Protein AF-A0A7W6HXJ2-F1 (afdb_monomer_lite)

Secondary structure (DSSP, 8-state):
--SS---SHHHHHHHHHHHHHHHHHHH---TT--SHHHHHHHHHHHHHHHHSS-EEEEESSTTHHHHHTTT-HHHHHHHHHHHHHHHHHHHHTGGGEEEEEE--S-SHHHHHHSTT-TT----TT-GGGGGGGSEEHHHHHHHSHHHHHHHHHHHT--HHHHHHHHHHHH--B-SSTTPPPEE-HHHHHHHHHHTS---HHHHT---HHHHHHHHHTT--TT--S-----HHHHHHHHHHHHTT--

Organism: NCBI:txid1472416

Radius of gyration: 21.76 Å; chains: 1; bounding box: 50×41×56 Å

InterPro domains:
  IPR018631 AAA-ATPase-like domain [PF09820] (4-114)

Structure (mmCIF, N/CA/C/O backbone):
data_AF-A0A7W6HXJ2-F1
#
_entry.id   AF-A0A7W6HXJ2-F1
#
loop_
_atom_site.group_PDB
_atom_site.id
_atom_site.type_symbol
_atom_site.label_atom_id
_atom_site.label_alt_id
_atom_site.label_comp_id
_atom_site.label_asym_id
_atom_site.label_entity_id
_atom_site.label_seq_id
_atom_site.pdbx_PDB_ins_code
_atom_site.Cartn_x
_atom_site.Cartn_y
_atom_site.Cartn_z
_atom_site.occupancy
_atom_site.B_iso_or_equiv
_atom_site.auth_seq_id
_atom_site.auth_comp_id
_atom_site.auth_asym_id
_atom_site.auth_atom_id
_atom_site.pdbx_PDB_model_num
ATOM 1 N N . MET A 1 1 ? 3.627 -8.392 2.276 1.00 39.16 1 MET A N 1
ATOM 2 C CA . MET A 1 1 ? 5.020 -8.493 1.782 1.00 39.16 1 MET A CA 1
ATOM 3 C C . MET A 1 1 ? 5.990 -8.023 2.875 1.00 39.16 1 MET A C 1
ATOM 5 O O . MET A 1 1 ? 6.323 -6.848 2.929 1.00 39.16 1 MET A O 1
ATOM 9 N N . ASN A 1 2 ? 6.399 -8.919 3.785 1.00 47.53 2 ASN A N 1
ATOM 10 C CA . ASN A 1 2 ? 7.326 -8.635 4.906 1.00 47.53 2 ASN A CA 1
ATOM 11 C C . ASN A 1 2 ? 8.444 -9.698 4.970 1.00 47.53 2 ASN A C 1
ATOM 13 O O . ASN A 1 2 ? 8.732 -10.247 6.027 1.00 47.53 2 ASN A O 1
ATOM 17 N N . ILE A 1 3 ? 8.991 -10.087 3.815 1.00 48.59 3 ILE A N 1
ATOM 18 C CA . ILE A 1 3 ? 9.889 -11.253 3.729 1.00 48.59 3 ILE A CA 1
ATOM 19 C C . ILE A 1 3 ? 11.364 -10.839 3.888 1.00 48.59 3 ILE A C 1
ATOM 21 O O . ILE A 1 3 ? 12.136 -11.604 4.454 1.00 48.59 3 ILE A O 1
ATOM 25 N N . GLU A 1 4 ? 11.739 -9.617 3.496 1.00 59.66 4 GLU A N 1
ATOM 26 C CA . GLU A 1 4 ? 13.108 -9.091 3.617 1.00 59.66 4 GLU A CA 1
ATOM 27 C C . GLU A 1 4 ? 13.115 -7.612 4.041 1.00 59.66 4 GLU A C 1
ATOM 29 O O . GLU A 1 4 ? 12.137 -6.887 3.834 1.00 59.66 4 GLU A O 1
ATOM 34 N N . LYS A 1 5 ? 14.210 -7.185 4.683 1.00 68.38 5 LYS A N 1
ATOM 35 C CA . LYS A 1 5 ? 14.466 -5.786 5.056 1.00 68.38 5 LYS A CA 1
ATOM 36 C C . LYS A 1 5 ? 15.147 -5.065 3.893 1.00 68.38 5 LYS A C 1
ATOM 38 O O . LYS A 1 5 ? 16.009 -5.649 3.250 1.00 68.38 5 LYS A O 1
ATOM 43 N N . TYR A 1 6 ? 14.813 -3.797 3.676 1.00 73.19 6 TYR A N 1
ATOM 44 C CA . TYR A 1 6 ? 15.490 -2.923 2.716 1.00 73.19 6 TYR A CA 1
ATOM 45 C C . TYR A 1 6 ? 16.736 -2.284 3.349 1.00 73.19 6 TYR A C 1
ATOM 47 O O . TYR A 1 6 ? 16.803 -1.071 3.530 1.00 73.19 6 TYR A O 1
ATOM 55 N N . ASP A 1 7 ? 17.705 -3.105 3.753 1.00 77.00 7 ASP A N 1
ATOM 56 C CA . ASP A 1 7 ? 18.920 -2.664 4.458 1.00 77.00 7 ASP A CA 1
ATOM 57 C C . ASP A 1 7 ? 20.164 -2.566 3.558 1.00 77.00 7 ASP A C 1
ATOM 59 O O . ASP A 1 7 ? 21.218 -2.099 3.991 1.00 77.00 7 ASP A O 1
ATOM 63 N N . SER A 1 8 ? 20.044 -2.979 2.296 1.00 80.88 8 SER A N 1
ATOM 64 C CA . SER A 1 8 ? 21.134 -3.003 1.318 1.00 80.88 8 SER A CA 1
ATOM 65 C C . SER A 1 8 ? 20.615 -2.833 -0.110 1.00 80.88 8 SER A C 1
ATOM 67 O O . SER A 1 8 ? 19.468 -3.159 -0.407 1.00 80.88 8 SER A O 1
ATOM 69 N N . VAL A 1 9 ? 21.459 -2.368 -1.035 1.00 78.44 9 VAL A N 1
ATOM 70 C CA . VAL A 1 9 ? 21.093 -2.248 -2.463 1.00 78.44 9 VAL A CA 1
ATOM 71 C C . VAL A 1 9 ? 20.686 -3.605 -3.049 1.00 78.44 9 VAL A C 1
ATOM 73 O O . VAL A 1 9 ? 19.714 -3.703 -3.800 1.00 78.44 9 VAL A O 1
ATOM 76 N N . GLU A 1 10 ? 21.386 -4.665 -2.643 1.00 86.81 10 GLU A N 1
ATOM 77 C CA . GLU A 1 10 ? 21.105 -6.041 -3.055 1.00 86.81 10 GLU A CA 1
ATOM 78 C C . GLU A 1 10 ? 19.714 -6.505 -2.612 1.00 86.81 10 GLU A C 1
ATOM 80 O O . GLU A 1 10 ? 19.035 -7.172 -3.388 1.00 86.81 10 GLU A O 1
ATOM 85 N N . SER A 1 11 ? 19.244 -6.108 -1.421 1.00 87.56 11 SER A N 1
ATOM 86 C CA . SER A 1 11 ? 17.910 -6.489 -0.929 1.00 87.56 11 SER A CA 1
ATOM 87 C C . SER A 1 11 ? 16.785 -6.025 -1.863 1.00 87.56 11 SER A C 1
ATOM 89 O O . SER A 1 11 ? 15.947 -6.829 -2.271 1.00 87.56 11 SER A O 1
ATOM 91 N N . LEU A 1 12 ? 16.806 -4.759 -2.300 1.00 89.38 12 LEU A N 1
ATOM 92 C CA . LEU A 1 12 ? 15.820 -4.241 -3.250 1.00 89.38 12 LEU A CA 1
ATOM 93 C C . LEU A 1 12 ? 15.907 -4.984 -4.587 1.00 89.38 12 LEU A C 1
ATOM 95 O O . LEU A 1 12 ? 14.884 -5.398 -5.134 1.00 89.38 12 LEU A O 1
ATOM 99 N N . GLY A 1 13 ? 17.127 -5.179 -5.096 1.00 91.44 13 GLY A N 1
ATOM 100 C CA . GLY A 1 13 ? 17.353 -5.904 -6.343 1.00 91.44 13 GLY A CA 1
ATOM 101 C C . GLY A 1 13 ? 16.835 -7.343 -6.291 1.00 91.44 13 GLY A C 1
ATOM 102 O O . GLY A 1 13 ? 16.189 -7.796 -7.234 1.00 91.44 13 GLY A O 1
ATOM 103 N N . ASN A 1 14 ? 17.050 -8.047 -5.180 1.00 92.12 14 ASN A N 1
ATOM 104 C CA . ASN A 1 14 ? 16.597 -9.421 -4.978 1.00 92.12 14 ASN A CA 1
ATOM 105 C C . ASN A 1 14 ? 15.070 -9.519 -4.902 1.00 92.12 14 ASN A C 1
ATOM 107 O O . ASN A 1 14 ? 14.488 -10.400 -5.540 1.00 92.12 14 ASN A O 1
ATOM 111 N N . ILE A 1 15 ? 14.415 -8.594 -4.191 1.00 90.69 15 ILE A N 1
ATOM 112 C CA . ILE A 1 15 ? 12.950 -8.529 -4.103 1.00 90.69 15 ILE A CA 1
ATOM 113 C C . ILE A 1 15 ? 12.345 -8.281 -5.487 1.00 90.69 15 ILE A C 1
ATOM 115 O O . ILE A 1 15 ? 11.477 -9.043 -5.920 1.00 90.69 15 ILE A O 1
ATOM 119 N N . LEU A 1 16 ? 12.831 -7.262 -6.208 1.00 93.44 16 LEU A N 1
ATOM 120 C CA . LEU A 1 16 ? 12.372 -6.964 -7.567 1.00 93.44 16 LEU A CA 1
ATOM 121 C C . LEU A 1 16 ? 12.599 -8.160 -8.491 1.00 93.44 16 LEU A C 1
ATOM 123 O O . LEU A 1 16 ? 11.681 -8.579 -9.190 1.00 93.44 16 LEU A O 1
ATOM 127 N N . ASN A 1 17 ? 13.787 -8.764 -8.449 1.00 95.19 17 ASN A N 1
ATOM 128 C CA . ASN A 1 17 ? 14.107 -9.935 -9.253 1.00 95.19 17 ASN A CA 1
ATOM 129 C C . ASN A 1 17 ? 13.149 -11.104 -8.983 1.00 95.19 17 ASN A C 1
ATOM 131 O O . ASN A 1 17 ? 12.667 -11.725 -9.925 1.00 95.19 17 ASN A O 1
ATOM 135 N N . ASN A 1 18 ? 12.856 -11.399 -7.716 1.00 93.75 18 ASN A N 1
ATOM 136 C CA . ASN A 1 18 ? 11.957 -12.486 -7.334 1.00 93.75 18 ASN A CA 1
ATOM 137 C C . ASN A 1 18 ? 10.535 -12.254 -7.872 1.00 93.75 18 ASN A C 1
ATOM 139 O O . ASN A 1 18 ? 9.959 -13.139 -8.510 1.00 93.75 18 ASN A O 1
ATOM 143 N N . VAL A 1 19 ? 10.003 -11.041 -7.686 1.00 92.94 19 VAL A N 1
ATOM 144 C CA . VAL A 1 19 ? 8.676 -10.664 -8.194 1.00 92.94 19 VAL A CA 1
ATOM 145 C C . VAL A 1 19 ? 8.627 -10.748 -9.720 1.00 92.94 19 VAL A C 1
ATOM 147 O O . VAL A 1 19 ? 7.693 -11.332 -10.264 1.00 92.94 19 VAL A O 1
ATOM 150 N N . LEU A 1 20 ? 9.640 -10.224 -10.414 1.00 96.19 20 LEU A N 1
ATOM 151 C CA . LEU A 1 20 ? 9.707 -10.254 -11.876 1.00 96.19 20 LEU A CA 1
ATOM 152 C C . LEU A 1 20 ? 9.783 -11.689 -12.407 1.00 96.19 20 LEU A C 1
ATOM 154 O O . LEU A 1 20 ? 8.976 -12.048 -13.254 1.00 96.19 20 LEU A O 1
ATOM 158 N N . ILE A 1 21 ? 10.649 -12.544 -11.845 1.00 96.56 21 ILE A N 1
ATOM 159 C CA . ILE A 1 21 ? 10.771 -13.957 -12.259 1.00 96.56 21 ILE A CA 1
ATOM 160 C C . ILE A 1 21 ? 9.431 -14.684 -12.170 1.00 96.56 21 ILE A C 1
ATOM 162 O O . ILE A 1 21 ? 9.134 -15.549 -12.995 1.00 96.56 21 ILE A O 1
ATOM 166 N N . ARG A 1 22 ? 8.624 -14.380 -11.150 1.00 95.69 22 ARG A N 1
ATOM 167 C CA . ARG A 1 22 ? 7.308 -14.998 -11.001 1.00 95.69 22 ARG A CA 1
ATOM 168 C C . ARG A 1 22 ? 6.410 -14.681 -12.194 1.00 95.69 22 ARG A C 1
ATOM 170 O O . ARG A 1 22 ? 5.815 -15.600 -12.744 1.00 95.69 22 ARG A O 1
ATOM 177 N N . TRP A 1 23 ? 6.349 -13.416 -12.593 1.00 95.81 23 TRP A N 1
ATOM 178 C CA . TRP A 1 23 ? 5.510 -12.972 -13.702 1.00 95.81 23 TRP A CA 1
ATOM 179 C C . TRP A 1 23 ? 6.081 -13.343 -15.068 1.00 95.81 23 TRP A C 1
ATOM 181 O O . TRP A 1 23 ? 5.327 -13.718 -15.955 1.00 95.81 23 TRP A O 1
ATOM 191 N N . GLU A 1 24 ? 7.401 -13.344 -15.224 1.00 96.81 24 GLU A N 1
ATOM 192 C CA . GLU A 1 24 ? 8.073 -13.808 -16.444 1.00 96.81 24 GLU A CA 1
ATOM 193 C C . GLU A 1 24 ? 7.802 -15.286 -16.725 1.00 96.81 24 GLU A C 1
ATOM 195 O O . GLU A 1 24 ? 7.684 -15.695 -17.874 1.00 96.81 24 GLU A O 1
ATOM 200 N N . LYS A 1 25 ? 7.663 -16.110 -15.681 1.00 95.94 25 LYS A N 1
ATOM 201 C CA . LYS A 1 25 ? 7.252 -17.512 -15.845 1.00 95.94 25 LYS A CA 1
ATOM 202 C C . LYS A 1 25 ? 5.807 -17.655 -16.315 1.00 95.94 25 LYS A C 1
ATOM 204 O O . LYS A 1 25 ? 5.482 -18.667 -16.928 1.00 95.94 25 LYS A O 1
ATOM 209 N N . GLU A 1 26 ? 4.952 -16.700 -15.973 1.00 95.44 26 GLU A N 1
ATOM 210 C CA . GLU A 1 26 ? 3.520 -16.748 -16.260 1.00 95.44 26 GLU A CA 1
ATOM 211 C C . GLU A 1 26 ? 3.190 -16.149 -17.630 1.00 95.44 26 GLU A C 1
ATOM 213 O O . GLU A 1 26 ? 2.455 -16.759 -18.402 1.00 95.44 26 GLU A O 1
ATOM 218 N N . TYR A 1 27 ? 3.776 -14.995 -17.951 1.00 94.88 27 TYR A N 1
ATOM 219 C CA . TYR A 1 27 ? 3.493 -14.243 -19.174 1.00 94.88 27 TYR A CA 1
ATOM 220 C C . TYR A 1 27 ? 4.622 -14.309 -20.207 1.00 94.88 27 TYR A C 1
ATOM 222 O O . TYR A 1 27 ? 4.405 -14.000 -21.369 1.00 94.88 27 TYR A O 1
ATOM 230 N N . GLY A 1 28 ? 5.816 -14.753 -19.831 1.00 93.88 28 GLY A N 1
ATOM 231 C CA . GLY A 1 28 ? 6.969 -14.813 -20.724 1.00 93.88 28 GLY A CA 1
ATOM 232 C C . GLY A 1 28 ? 7.965 -13.678 -20.509 1.00 93.88 28 GLY A C 1
ATOM 233 O O . GLY A 1 28 ? 7.752 -12.750 -19.725 1.00 93.88 28 GLY A O 1
ATOM 234 N N . SER A 1 29 ? 9.098 -13.808 -21.192 1.00 95.56 29 SER A N 1
ATOM 235 C CA . SER A 1 29 ? 10.212 -12.868 -21.154 1.00 95.56 29 SER A CA 1
ATOM 236 C C . SER A 1 29 ? 11.073 -12.992 -22.406 1.00 95.56 29 SER A C 1
ATOM 238 O O . SER A 1 29 ? 11.031 -14.001 -23.118 1.00 95.56 29 SER A O 1
ATOM 240 N N . GLU A 1 30 ? 11.890 -11.973 -22.657 1.00 93.75 30 GLU A N 1
ATOM 241 C CA . GLU A 1 30 ? 12.856 -11.949 -23.752 1.00 93.75 30 GLU A CA 1
ATOM 242 C C . GLU A 1 30 ? 14.293 -11.786 -23.226 1.00 93.75 30 GLU A C 1
ATOM 244 O O . GLU A 1 30 ? 14.524 -10.978 -22.329 1.00 93.75 30 GLU A O 1
ATOM 249 N N . PRO A 1 31 ? 15.308 -12.477 -23.786 1.00 92.00 31 PRO A N 1
ATOM 250 C CA . PRO A 1 31 ? 16.690 -12.363 -23.305 1.00 92.00 31 PRO A CA 1
ATOM 251 C C . PRO A 1 31 ? 17.281 -10.943 -23.336 1.00 92.00 31 PRO A C 1
ATOM 253 O O . PRO A 1 31 ? 18.244 -10.667 -22.624 1.00 92.00 31 PRO A O 1
ATOM 256 N N . SER A 1 32 ? 16.737 -10.044 -24.162 1.00 92.62 32 SER A N 1
ATOM 257 C CA . SER A 1 32 ? 17.130 -8.630 -24.199 1.00 92.62 32 SER A CA 1
ATOM 258 C C . SER A 1 32 ? 16.595 -7.809 -23.020 1.00 92.62 32 SER A C 1
ATOM 260 O O . SER A 1 32 ? 17.087 -6.707 -22.772 1.00 92.62 32 SER A O 1
ATOM 262 N N . GLU A 1 33 ? 15.610 -8.316 -22.278 1.00 94.81 33 GLU A N 1
ATOM 263 C CA . GLU A 1 33 ? 15.028 -7.674 -21.099 1.00 94.81 33 GLU A CA 1
ATOM 264 C C . GLU A 1 33 ? 15.963 -7.868 -19.891 1.00 94.81 33 GLU A C 1
ATOM 266 O O . GLU A 1 33 ? 15.730 -8.676 -18.999 1.00 94.81 33 GLU A O 1
ATOM 271 N N . VAL A 1 34 ? 17.087 -7.146 -19.882 1.00 92.94 34 VAL A N 1
ATOM 272 C CA . VAL A 1 34 ? 18.170 -7.369 -18.903 1.00 92.94 34 VAL A CA 1
ATOM 273 C C . VAL A 1 34 ? 18.021 -6.565 -17.608 1.00 92.94 34 VAL A C 1
ATOM 275 O O . VAL A 1 34 ? 18.431 -7.027 -16.546 1.00 92.94 34 VAL A O 1
ATOM 278 N N . SER A 1 35 ? 17.449 -5.359 -17.669 1.00 95.94 35 SER A N 1
ATOM 279 C CA . SER A 1 35 ? 17.271 -4.485 -16.499 1.00 95.94 35 SER A CA 1
ATOM 280 C C . SER A 1 35 ? 15.888 -4.661 -15.873 1.00 95.94 35 SER A C 1
ATOM 282 O O . SER A 1 35 ? 14.950 -5.066 -16.554 1.00 95.94 35 SER A O 1
ATOM 284 N N . PHE A 1 36 ? 15.719 -4.301 -14.595 1.00 96.38 36 PHE A N 1
ATOM 285 C CA . PHE A 1 36 ? 14.412 -4.395 -13.925 1.00 96.38 36 PHE A CA 1
ATOM 286 C C . PHE A 1 36 ? 13.304 -3.636 -14.667 1.00 96.38 36 PHE A C 1
ATOM 288 O O . PHE A 1 36 ? 12.198 -4.150 -14.798 1.00 96.38 36 PHE A O 1
ATOM 295 N N . SER A 1 37 ? 13.607 -2.451 -15.202 1.00 95.62 37 SER A N 1
ATOM 296 C CA . SER A 1 37 ? 12.663 -1.672 -16.009 1.00 95.62 37 SER A CA 1
ATOM 297 C C . SER A 1 37 ? 12.279 -2.375 -17.308 1.00 95.62 37 SER A C 1
ATOM 299 O O . SER A 1 37 ? 11.102 -2.420 -17.645 1.00 95.62 37 SER A O 1
ATOM 301 N N . LEU A 1 38 ? 13.249 -2.943 -18.035 1.00 97.25 38 LEU A N 1
ATOM 302 C CA . LEU A 1 38 ? 12.965 -3.658 -19.283 1.00 97.25 38 LEU A CA 1
ATOM 303 C C . LEU A 1 38 ? 12.143 -4.918 -19.028 1.00 97.25 38 LEU A C 1
ATOM 305 O O . LEU A 1 38 ? 11.206 -5.189 -19.765 1.00 97.25 38 LEU A O 1
ATOM 309 N N . ARG A 1 39 ? 12.454 -5.643 -17.955 1.00 97.81 39 ARG A N 1
ATOM 310 C CA . ARG A 1 39 ? 11.709 -6.828 -17.520 1.00 97.81 39 ARG A CA 1
ATOM 311 C C . ARG A 1 39 ? 10.279 -6.480 -17.131 1.00 97.81 39 ARG A C 1
ATOM 313 O O . ARG A 1 39 ? 9.345 -7.152 -17.549 1.00 97.81 39 ARG A O 1
ATOM 320 N N . PHE A 1 40 ? 10.087 -5.388 -16.390 1.00 97.56 40 PHE A N 1
ATOM 321 C CA . PHE A 1 40 ? 8.749 -4.929 -16.031 1.00 97.56 40 PHE A CA 1
ATOM 322 C C . PHE A 1 40 ? 7.942 -4.472 -17.254 1.00 97.56 40 PHE A C 1
ATOM 324 O O . PHE A 1 40 ? 6.780 -4.848 -17.393 1.00 97.56 40 PHE A O 1
ATOM 331 N N . ALA A 1 41 ? 8.565 -3.728 -18.174 1.00 97.19 41 ALA A N 1
ATOM 332 C CA . ALA A 1 41 ? 7.947 -3.351 -19.445 1.00 97.19 41 ALA A CA 1
ATOM 333 C C . ALA A 1 41 ? 7.578 -4.588 -20.278 1.00 97.19 41 ALA A C 1
ATOM 335 O O . ALA A 1 41 ? 6.466 -4.673 -20.797 1.00 97.19 41 ALA A O 1
ATOM 336 N N . GLY A 1 42 ? 8.484 -5.567 -20.331 1.00 97.19 42 GLY A N 1
ATOM 337 C CA . GLY A 1 42 ? 8.278 -6.868 -20.951 1.00 97.19 42 GLY A CA 1
ATOM 338 C C . GLY A 1 42 ? 7.042 -7.560 -20.400 1.00 97.19 42 GLY A C 1
ATOM 339 O O . GLY A 1 42 ? 6.137 -7.865 -21.164 1.00 97.19 42 GLY A O 1
ATOM 340 N N . ILE A 1 43 ? 6.940 -7.725 -19.078 1.00 97.31 43 ILE A N 1
ATOM 341 C CA . ILE A 1 43 ? 5.773 -8.350 -18.432 1.00 97.31 43 ILE A CA 1
ATOM 342 C C . ILE A 1 43 ? 4.466 -7.657 -18.833 1.00 97.31 43 ILE A C 1
ATOM 344 O O . ILE A 1 43 ? 3.495 -8.342 -19.150 1.00 97.31 43 ILE A O 1
ATOM 348 N N . ILE A 1 44 ? 4.421 -6.320 -18.845 1.00 97.44 44 ILE A N 1
ATOM 349 C CA . ILE A 1 44 ? 3.215 -5.565 -19.226 1.00 97.44 44 ILE A CA 1
ATOM 350 C C . ILE A 1 44 ? 2.841 -5.845 -20.688 1.00 97.44 44 ILE A C 1
ATOM 352 O O . ILE A 1 44 ? 1.688 -6.178 -20.969 1.00 97.44 44 ILE A O 1
ATOM 356 N N . ARG A 1 45 ? 3.823 -5.770 -21.596 1.00 97.44 45 ARG A N 1
ATOM 357 C CA . ARG A 1 45 ? 3.657 -6.081 -23.022 1.00 97.44 45 ARG A CA 1
ATOM 358 C C . ARG A 1 45 ? 3.163 -7.513 -23.222 1.00 97.44 45 ARG A C 1
ATOM 360 O O . ARG A 1 45 ? 2.121 -7.720 -23.835 1.00 97.44 45 ARG A O 1
ATOM 367 N N . TRP A 1 46 ? 3.869 -8.490 -22.658 1.00 97.06 46 TRP A N 1
ATOM 368 C CA . TRP A 1 46 ? 3.547 -9.909 -22.781 1.00 97.06 46 TRP A CA 1
ATOM 369 C C . TRP A 1 46 ? 2.164 -10.238 -22.216 1.00 97.06 46 TRP A C 1
ATOM 371 O O . TRP A 1 46 ? 1.407 -10.982 -22.834 1.00 97.06 46 TRP A O 1
ATOM 381 N N . THR A 1 47 ? 1.790 -9.636 -21.083 1.00 96.62 47 THR A N 1
ATOM 382 C CA . THR A 1 47 ? 0.439 -9.775 -20.518 1.00 96.62 47 THR A CA 1
ATOM 383 C C . THR A 1 47 ? -0.614 -9.316 -21.525 1.00 96.62 47 THR A C 1
ATOM 385 O O . THR A 1 47 ? -1.593 -10.029 -21.756 1.00 96.62 47 THR A O 1
ATOM 388 N N . HIS A 1 48 ? -0.413 -8.156 -22.156 1.00 97.06 48 HIS A N 1
ATOM 389 C CA . HIS A 1 48 ? -1.353 -7.630 -23.141 1.00 97.06 48 HIS A CA 1
ATOM 390 C C . HIS A 1 48 ? -1.419 -8.500 -24.399 1.00 97.06 48 HIS A C 1
ATOM 392 O O . HIS A 1 48 ? -2.514 -8.857 -24.833 1.00 97.06 48 HIS A O 1
ATOM 398 N N . GLU A 1 49 ? -0.273 -8.899 -24.945 1.00 96.06 49 GLU A N 1
ATOM 399 C CA . GLU A 1 49 ? -0.197 -9.722 -26.154 1.00 96.06 49 GLU A CA 1
ATOM 400 C C . GLU A 1 49 ? -0.828 -11.108 -25.960 1.00 96.06 49 GLU A C 1
ATOM 402 O O . GLU A 1 49 ? -1.590 -11.563 -26.814 1.00 96.06 49 GLU A O 1
ATOM 407 N N . LEU A 1 50 ? -0.564 -11.770 -24.829 1.00 96.31 50 LEU A N 1
ATOM 408 C CA . LEU A 1 50 ? -1.077 -13.115 -24.561 1.00 96.31 50 LEU A CA 1
ATOM 409 C C . LEU A 1 50 ? -2.567 -13.136 -24.229 1.00 96.31 50 LEU A C 1
ATOM 411 O O . LEU A 1 50 ? -3.278 -14.060 -24.624 1.00 96.31 50 LEU A O 1
ATOM 415 N N . THR A 1 51 ? -3.043 -12.150 -23.469 1.00 95.56 51 THR A N 1
ATOM 416 C CA . THR A 1 51 ? -4.436 -12.129 -22.997 1.00 95.56 51 THR A CA 1
ATOM 417 C C . THR A 1 51 ? -5.368 -11.359 -23.933 1.00 95.56 51 THR A C 1
ATOM 419 O O . THR A 1 51 ? -6.589 -11.490 -23.829 1.00 95.56 51 THR A O 1
ATOM 422 N N . GLY A 1 52 ? -4.816 -10.530 -24.825 1.00 96.75 52 GLY A N 1
ATOM 423 C CA . GLY A 1 52 ? -5.563 -9.545 -25.608 1.00 96.75 52 GLY A CA 1
ATOM 424 C C . GLY A 1 52 ? -6.166 -8.420 -24.757 1.00 96.75 52 GLY A C 1
ATOM 425 O O . GLY A 1 52 ? -7.018 -7.675 -25.243 1.00 96.75 52 GLY A O 1
ATOM 426 N N . GLN A 1 53 ? -5.780 -8.308 -23.480 1.00 96.94 53 GLN A N 1
ATOM 427 C CA . GLN A 1 53 ? -6.291 -7.310 -22.545 1.00 96.94 53 GLN A CA 1
ATOM 428 C C . GLN A 1 53 ? -5.162 -6.497 -21.925 1.00 96.94 53 GLN A C 1
ATOM 430 O O . GLN A 1 53 ? -4.175 -7.033 -21.436 1.00 96.94 53 GLN A O 1
ATOM 435 N N . ARG A 1 54 ? -5.351 -5.179 -21.885 1.00 97.38 54 ARG A N 1
ATOM 436 C CA . ARG A 1 54 ? -4.435 -4.265 -21.200 1.00 97.38 54 ARG A CA 1
ATOM 437 C C . ARG A 1 54 ? -4.301 -4.610 -19.710 1.00 97.38 54 ARG A C 1
ATOM 439 O O . ARG A 1 54 ? -5.300 -4.912 -19.050 1.00 97.38 54 ARG A O 1
ATOM 446 N N . ALA A 1 55 ? -3.086 -4.499 -19.181 1.00 96.50 55 ALA A N 1
ATOM 447 C CA . ALA A 1 55 ? -2.725 -4.918 -17.832 1.00 96.50 55 ALA A CA 1
ATOM 448 C C . ALA A 1 55 ? -3.345 -4.028 -16.740 1.00 96.50 55 ALA A C 1
ATOM 450 O O . ALA A 1 55 ? -3.500 -2.815 -16.905 1.00 96.50 55 ALA A O 1
ATOM 451 N N . VAL A 1 56 ? -3.661 -4.632 -15.594 1.00 96.38 56 VAL A N 1
ATOM 452 C CA . VAL A 1 56 ? -3.998 -3.917 -14.356 1.00 96.38 56 VAL A CA 1
ATOM 453 C C . VAL A 1 56 ? -2.833 -4.059 -13.388 1.00 96.38 56 VAL A C 1
ATOM 455 O O . VAL A 1 56 ? -2.410 -5.174 -13.095 1.00 96.38 56 VAL A O 1
ATOM 458 N N . ILE A 1 57 ? -2.320 -2.936 -12.892 1.00 95.38 57 ILE A N 1
ATOM 459 C CA . ILE A 1 57 ? -1.137 -2.896 -12.031 1.00 95.38 57 ILE A CA 1
ATOM 460 C C . ILE A 1 57 ? -1.546 -2.404 -10.647 1.00 95.38 57 ILE A C 1
ATOM 462 O O . ILE A 1 57 ? -2.064 -1.301 -10.503 1.00 95.38 57 ILE A O 1
ATOM 466 N N . LEU A 1 58 ? -1.293 -3.218 -9.626 1.00 94.75 58 LEU A N 1
ATOM 467 C CA . LEU A 1 58 ? -1.525 -2.870 -8.227 1.00 94.75 58 LEU A CA 1
ATOM 468 C C . LEU A 1 58 ? -0.187 -2.946 -7.494 1.00 94.75 58 LEU A C 1
ATOM 470 O O . LEU A 1 58 ? 0.434 -4.010 -7.455 1.00 94.75 58 LEU A O 1
ATOM 474 N N . VAL A 1 59 ? 0.266 -1.824 -6.944 1.00 92.06 59 VAL A N 1
ATOM 475 C CA . VAL A 1 59 ? 1.502 -1.753 -6.158 1.00 92.06 59 VAL A CA 1
ATOM 476 C C . VAL A 1 59 ? 1.144 -1.303 -4.759 1.00 92.06 59 VAL A C 1
ATOM 478 O O . VAL A 1 59 ? 0.658 -0.192 -4.576 1.00 92.06 59 VAL A O 1
ATOM 481 N N . ASP A 1 60 ? 1.415 -2.162 -3.788 1.00 90.12 60 ASP A N 1
ATOM 482 C CA . ASP A 1 60 ? 1.249 -1.828 -2.382 1.00 90.12 60 ASP A CA 1
ATOM 483 C C . ASP A 1 60 ? 2.583 -1.450 -1.740 1.00 90.12 60 ASP A C 1
ATOM 485 O O . ASP A 1 60 ? 3.629 -1.997 -2.097 1.00 90.12 60 ASP A O 1
ATOM 489 N N . GLU A 1 61 ? 2.528 -0.511 -0.799 1.00 86.88 61 GLU A N 1
ATOM 490 C CA . GLU A 1 61 ? 3.668 0.066 -0.083 1.00 86.88 61 GLU A CA 1
ATOM 491 C C . GLU A 1 61 ? 4.818 0.511 -1.014 1.00 86.88 61 GLU A C 1
ATOM 493 O O . GLU A 1 61 ? 5.990 0.196 -0.778 1.00 86.88 61 GLU A O 1
ATOM 498 N N . TYR A 1 62 ? 4.498 1.247 -2.089 1.00 87.12 62 TYR A N 1
ATOM 499 C CA . TYR A 1 62 ? 5.473 1.622 -3.128 1.00 87.12 62 TYR A CA 1
ATOM 500 C C . TYR A 1 62 ? 6.691 2.396 -2.580 1.00 87.12 62 TYR A C 1
ATOM 502 O O . TYR A 1 62 ? 7.771 2.371 -3.176 1.00 87.12 62 TYR A O 1
ATOM 510 N N . ASP A 1 63 ? 6.513 3.104 -1.463 1.00 84.25 63 ASP A N 1
ATOM 511 C CA . ASP A 1 63 ? 7.484 3.978 -0.808 1.00 84.25 63 ASP A CA 1
ATOM 512 C C . ASP A 1 63 ? 8.288 3.283 0.301 1.00 84.25 63 ASP A C 1
ATOM 514 O O . ASP A 1 63 ? 9.255 3.851 0.814 1.00 84.25 63 ASP A O 1
ATOM 518 N N . LYS A 1 64 ? 7.965 2.031 0.639 1.00 85.56 64 LYS A N 1
ATOM 519 C CA . LYS A 1 64 ? 8.618 1.269 1.713 1.00 85.56 64 LYS A CA 1
ATOM 520 C C . LYS A 1 64 ? 10.142 1.164 1.604 1.00 85.56 64 LYS A C 1
ATOM 522 O O . LYS A 1 64 ? 10.784 1.327 2.644 1.00 85.56 64 LYS A O 1
ATOM 527 N N . PRO A 1 65 ? 10.754 0.935 0.420 1.00 87.38 65 PRO A N 1
ATOM 528 C CA . PRO A 1 65 ? 12.212 0.926 0.315 1.00 87.38 65 PRO A CA 1
ATOM 529 C C . PRO A 1 65 ? 12.818 2.270 0.729 1.00 87.38 65 PRO A C 1
ATOM 531 O O . PRO A 1 65 ? 13.783 2.314 1.487 1.00 87.38 65 PRO A O 1
ATOM 534 N N . MET A 1 66 ? 12.204 3.374 0.290 1.00 85.06 66 MET A N 1
ATOM 535 C CA . MET A 1 66 ? 12.655 4.723 0.633 1.00 85.06 66 MET A CA 1
ATOM 536 C C . MET A 1 66 ? 12.482 5.007 2.127 1.00 85.06 66 MET A C 1
ATOM 538 O O . MET A 1 66 ? 13.395 5.548 2.743 1.00 85.06 66 MET A O 1
ATOM 542 N N . LEU A 1 67 ? 11.356 4.591 2.719 1.00 81.62 67 LEU A N 1
ATOM 543 C CA . LEU A 1 67 ? 11.080 4.770 4.147 1.00 81.62 67 LEU A CA 1
ATOM 544 C C . LEU A 1 67 ? 12.054 4.003 5.048 1.00 81.62 67 LEU A C 1
ATOM 546 O O . LEU A 1 67 ? 12.435 4.504 6.101 1.00 81.62 67 LEU A O 1
ATOM 550 N N . GLN A 1 68 ? 12.473 2.800 4.654 1.00 82.75 68 GLN A N 1
ATOM 551 C CA . GLN A 1 68 ? 13.416 2.002 5.445 1.00 82.75 68 GLN A CA 1
ATOM 552 C C . GLN A 1 68 ? 14.870 2.479 5.331 1.00 82.75 68 GLN A C 1
ATOM 554 O O . GLN A 1 68 ? 15.664 2.194 6.223 1.00 82.75 68 GLN A O 1
ATOM 559 N N . ALA A 1 69 ? 15.211 3.230 4.282 1.00 83.94 69 ALA A N 1
ATOM 560 C CA . ALA A 1 69 ? 16.530 3.835 4.107 1.00 83.94 69 ALA A CA 1
ATOM 561 C C . ALA A 1 69 ? 16.655 5.229 4.758 1.00 83.94 69 ALA A C 1
ATOM 563 O O . ALA A 1 69 ? 17.644 5.937 4.549 1.00 83.94 69 ALA A O 1
ATOM 564 N N . ILE A 1 70 ? 15.667 5.674 5.538 1.00 78.06 70 ILE A N 1
ATOM 565 C CA . ILE A 1 70 ? 15.738 6.954 6.253 1.00 78.06 70 ILE A CA 1
ATOM 566 C C . ILE A 1 70 ? 16.939 6.978 7.205 1.00 78.06 70 ILE A C 1
ATOM 568 O O . ILE A 1 70 ? 17.258 5.998 7.867 1.00 78.06 70 ILE A O 1
ATOM 572 N N . GLY A 1 71 ? 17.674 8.095 7.192 1.00 79.88 71 GLY A N 1
ATOM 573 C CA . GLY A 1 71 ? 18.954 8.230 7.893 1.00 79.88 71 GLY A CA 1
ATOM 574 C C . GLY A 1 71 ? 20.173 7.666 7.147 1.00 79.88 71 GLY A C 1
ATOM 575 O O . GLY A 1 71 ? 21.289 7.838 7.630 1.00 79.88 71 GLY A O 1
ATOM 576 N N . ASN A 1 72 ? 19.994 7.042 5.974 1.00 85.44 72 ASN A N 1
ATOM 577 C CA . ASN A 1 72 ? 21.077 6.587 5.098 1.00 85.44 72 ASN A CA 1
ATOM 578 C C . ASN A 1 72 ? 20.921 7.171 3.681 1.00 85.44 72 ASN A C 1
ATOM 580 O O . ASN A 1 72 ? 20.266 6.594 2.811 1.00 85.44 72 ASN A O 1
ATOM 584 N N . GLU A 1 73 ? 21.531 8.335 3.450 1.00 84.88 73 GLU A N 1
ATOM 585 C CA . GLU A 1 73 ? 21.424 9.078 2.185 1.00 84.88 73 GLU A CA 1
ATOM 586 C C . GLU A 1 73 ? 21.976 8.310 0.979 1.00 84.88 73 GLU A C 1
ATOM 588 O O . GLU A 1 73 ? 21.402 8.364 -0.110 1.00 84.88 73 GLU A O 1
ATOM 593 N N . GLU A 1 74 ? 23.074 7.572 1.164 1.00 88.50 74 GLU A N 1
ATOM 594 C CA . GLU A 1 74 ? 23.670 6.765 0.101 1.00 88.50 74 GLU A CA 1
ATOM 595 C C . GLU A 1 74 ? 22.704 5.664 -0.341 1.00 88.50 74 GLU A C 1
ATOM 597 O O . GLU A 1 74 ? 22.407 5.547 -1.530 1.00 88.50 74 GLU A O 1
ATOM 602 N N . LEU A 1 75 ? 22.128 4.926 0.612 1.00 88.31 75 LEU A N 1
ATOM 603 C CA . LEU A 1 75 ? 21.171 3.866 0.310 1.00 88.31 75 LEU A CA 1
ATOM 604 C C . LEU A 1 75 ? 19.886 4.412 -0.330 1.00 88.31 75 LEU A C 1
ATOM 606 O O . LEU A 1 75 ? 19.391 3.837 -1.299 1.00 88.31 75 LEU A O 1
ATOM 610 N N . GLN A 1 76 ? 19.372 5.552 0.145 1.00 86.31 76 GLN A N 1
ATOM 611 C CA . GLN A 1 76 ? 18.228 6.216 -0.490 1.00 86.31 76 GLN A CA 1
ATOM 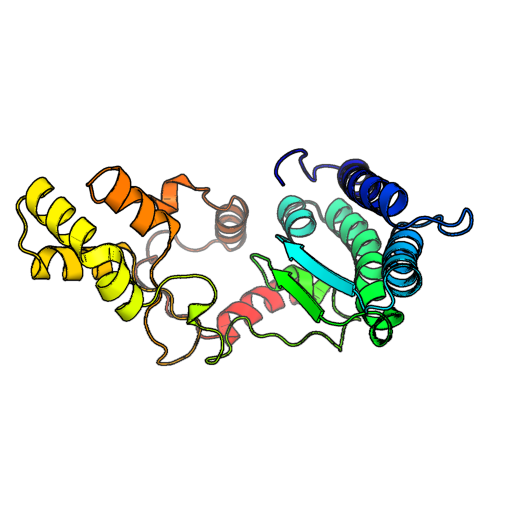612 C C . GLN A 1 76 ? 18.508 6.617 -1.934 1.00 86.31 76 GLN A C 1
ATOM 614 O O . GLN A 1 76 ? 17.624 6.501 -2.786 1.00 86.31 76 GLN A O 1
ATOM 619 N N . ARG A 1 77 ? 19.715 7.115 -2.220 1.00 87.88 77 ARG A N 1
ATOM 620 C CA . ARG A 1 77 ? 20.116 7.478 -3.579 1.00 87.88 77 ARG A CA 1
ATOM 621 C C . ARG A 1 77 ? 20.125 6.249 -4.484 1.00 87.88 77 ARG A C 1
ATOM 623 O O . ARG A 1 77 ? 19.557 6.311 -5.570 1.00 87.88 77 ARG A O 1
ATOM 630 N N . GLU A 1 78 ? 20.681 5.132 -4.027 1.00 90.88 78 GLU A N 1
ATOM 631 C CA . GLU A 1 78 ? 20.708 3.883 -4.799 1.00 90.88 78 GLU A CA 1
ATOM 632 C C . GLU A 1 78 ? 19.304 3.298 -5.032 1.00 90.88 78 GLU A C 1
ATOM 634 O O . GLU A 1 78 ? 18.953 2.926 -6.159 1.00 90.88 78 GLU A O 1
ATOM 639 N N . PHE A 1 79 ? 18.450 3.287 -4.004 1.00 90.50 79 PHE A N 1
ATOM 640 C CA . PHE A 1 79 ? 17.055 2.864 -4.144 1.00 90.50 79 PHE A CA 1
ATOM 641 C C . PHE A 1 79 ? 16.289 3.749 -5.117 1.00 90.50 79 PHE A C 1
ATOM 643 O O . PHE A 1 79 ? 15.621 3.240 -6.014 1.00 90.50 79 PHE A O 1
ATOM 650 N N . ARG A 1 80 ? 16.436 5.069 -5.015 1.00 87.81 80 ARG A N 1
ATOM 651 C CA . ARG A 1 80 ? 15.825 6.011 -5.953 1.00 87.81 80 ARG A CA 1
ATOM 652 C C . ARG A 1 80 ? 16.310 5.794 -7.384 1.00 87.81 80 ARG A C 1
ATOM 654 O O . ARG A 1 80 ? 15.482 5.756 -8.290 1.00 87.81 80 ARG A O 1
ATOM 661 N N . ASN A 1 81 ? 17.617 5.623 -7.588 1.00 90.19 81 ASN A N 1
ATOM 662 C CA . ASN A 1 81 ? 18.207 5.372 -8.906 1.00 90.19 81 ASN A CA 1
ATOM 663 C C . ASN A 1 81 ? 17.668 4.086 -9.546 1.00 90.19 81 ASN A C 1
ATOM 665 O O . ASN A 1 81 ? 17.548 4.016 -10.766 1.00 90.19 81 ASN A O 1
ATOM 669 N N . THR A 1 82 ? 17.305 3.096 -8.729 1.00 91.75 82 THR A N 1
ATOM 670 C CA . THR A 1 82 ? 16.699 1.840 -9.185 1.00 91.75 82 THR A CA 1
ATOM 671 C C . THR A 1 82 ? 15.197 1.989 -9.443 1.00 91.75 82 THR A C 1
ATOM 673 O O . THR A 1 82 ? 14.699 1.599 -10.499 1.00 91.75 82 THR A O 1
ATOM 676 N N . LEU A 1 83 ? 14.458 2.575 -8.498 1.00 91.50 83 LEU A N 1
ATOM 677 C CA . LEU A 1 83 ? 12.997 2.661 -8.546 1.00 91.50 83 LEU A CA 1
ATOM 678 C C . LEU A 1 83 ? 12.492 3.676 -9.573 1.00 91.50 83 LEU A C 1
ATOM 680 O O . LEU A 1 83 ? 11.446 3.455 -10.179 1.00 91.50 83 LEU A O 1
ATOM 684 N N . LYS A 1 84 ? 13.225 4.772 -9.802 1.00 89.88 84 LYS A N 1
ATOM 685 C CA . LYS A 1 84 ? 12.832 5.821 -10.750 1.00 89.88 84 LYS A CA 1
ATOM 686 C C . LYS A 1 84 ? 12.638 5.275 -12.175 1.00 89.88 84 LYS A C 1
ATOM 688 O O . LYS A 1 84 ? 11.537 5.411 -12.710 1.00 89.88 84 LYS A O 1
ATOM 693 N N . PRO A 1 85 ? 13.630 4.612 -12.801 1.00 91.69 85 PRO A N 1
ATOM 694 C CA . PRO A 1 85 ? 13.421 3.998 -14.106 1.00 91.69 85 PRO A CA 1
ATOM 695 C C . PRO A 1 85 ? 12.476 2.794 -14.034 1.00 91.69 85 PRO A C 1
ATOM 697 O O . PRO A 1 85 ? 11.817 2.494 -15.025 1.00 91.69 85 PRO A O 1
ATOM 700 N N . PHE A 1 86 ? 12.399 2.074 -12.907 1.00 93.75 86 PHE A N 1
ATOM 701 C CA . PHE A 1 86 ? 11.489 0.933 -12.759 1.00 93.75 86 PHE A CA 1
ATOM 702 C C . PHE A 1 86 ? 10.028 1.369 -12.888 1.00 93.75 86 PHE A C 1
ATOM 704 O O . PHE A 1 86 ? 9.303 0.870 -13.741 1.00 93.75 86 PHE A O 1
ATOM 711 N N . TYR A 1 87 ? 9.610 2.368 -12.114 1.00 91.81 87 TYR A N 1
ATOM 712 C CA . TYR A 1 87 ? 8.248 2.881 -12.186 1.00 91.81 87 TYR A CA 1
ATOM 713 C C . TYR A 1 87 ? 8.005 3.790 -13.394 1.00 91.81 87 TYR A C 1
ATOM 715 O O . TYR A 1 87 ? 6.869 3.875 -13.851 1.00 91.81 87 TYR A O 1
ATOM 723 N N . GLY A 1 88 ? 9.047 4.392 -13.982 1.00 91.62 88 GLY A N 1
ATOM 724 C CA . GLY A 1 88 ? 8.964 5.126 -15.255 1.00 91.62 88 GLY A CA 1
ATOM 725 C C . GLY A 1 88 ? 8.363 4.312 -16.413 1.00 91.62 88 GLY A C 1
ATOM 726 O O . GLY A 1 88 ? 7.783 4.875 -17.346 1.00 91.62 88 GLY A O 1
ATOM 727 N N . VAL A 1 89 ? 8.417 2.981 -16.321 1.00 94.06 89 VAL A N 1
ATOM 728 C CA . VAL A 1 89 ? 7.741 2.051 -17.237 1.00 94.06 89 VAL A CA 1
ATOM 729 C C . VAL A 1 89 ? 6.238 2.322 -17.324 1.00 94.06 89 VAL A C 1
ATOM 731 O O . VAL A 1 89 ? 5.689 2.266 -18.419 1.00 94.06 89 VAL A O 1
ATOM 734 N N . LEU A 1 90 ? 5.580 2.695 -16.219 1.00 93.25 90 LEU A N 1
ATOM 735 C CA . LEU A 1 90 ? 4.131 2.949 -16.183 1.00 93.25 90 LEU A CA 1
ATOM 736 C C . LEU A 1 90 ? 3.694 4.067 -17.134 1.00 93.25 90 LEU A C 1
ATOM 738 O O . LEU A 1 90 ? 2.563 4.074 -17.607 1.00 93.25 90 LEU A O 1
ATOM 742 N N . LYS A 1 91 ? 4.584 5.023 -17.404 1.00 91.69 91 LYS A N 1
ATOM 743 C CA . LYS A 1 91 ? 4.354 6.085 -18.387 1.00 91.69 91 LYS A CA 1
ATOM 744 C C . LYS A 1 91 ? 4.663 5.628 -19.806 1.00 91.69 91 LYS A C 1
ATOM 746 O O . LYS A 1 91 ? 3.971 6.018 -20.732 1.00 91.69 91 LYS A O 1
ATOM 751 N N . THR A 1 92 ? 5.713 4.830 -19.974 1.00 92.06 92 THR A N 1
ATOM 752 C CA . THR A 1 92 ? 6.153 4.356 -21.297 1.00 92.06 92 THR A CA 1
ATOM 753 C C . THR A 1 92 ? 5.176 3.339 -21.889 1.00 92.06 92 THR A C 1
ATOM 755 O O . THR A 1 92 ? 4.993 3.303 -23.099 1.00 92.06 92 THR A O 1
ATOM 758 N N . MET A 1 93 ? 4.540 2.538 -21.033 1.00 94.56 93 MET A N 1
ATOM 759 C CA . MET A 1 93 ? 3.643 1.441 -21.402 1.00 94.56 93 MET A CA 1
ATOM 760 C C . MET A 1 93 ? 2.159 1.803 -21.226 1.00 94.56 93 MET A C 1
ATOM 762 O O . MET A 1 93 ? 1.330 0.915 -21.040 1.00 94.56 93 MET A O 1
ATOM 766 N N . ASP A 1 94 ? 1.795 3.090 -21.234 1.00 93.06 94 ASP A N 1
ATOM 767 C CA . ASP A 1 94 ? 0.423 3.538 -20.943 1.00 93.06 94 ASP A CA 1
ATOM 768 C C . ASP A 1 94 ? -0.638 2.912 -21.874 1.00 93.06 94 ASP A C 1
ATOM 770 O O . ASP A 1 94 ? -1.734 2.572 -21.428 1.00 93.06 94 ASP A O 1
ATOM 774 N N . GLY A 1 95 ? -0.291 2.676 -23.142 1.00 94.88 95 GLY A N 1
ATOM 775 C CA . GLY A 1 95 ? -1.139 2.028 -24.141 1.00 94.88 95 GLY A CA 1
ATOM 776 C C . GLY A 1 95 ? -1.458 0.565 -23.825 1.00 94.88 95 GLY A C 1
ATOM 777 O O . GLY A 1 95 ? -2.533 0.083 -24.187 1.00 94.88 95 GLY A O 1
ATOM 778 N N . ASP A 1 96 ? -0.576 -0.113 -23.093 1.00 96.94 96 ASP A N 1
ATOM 779 C CA . ASP A 1 96 ? -0.722 -1.510 -22.677 1.00 96.94 96 ASP A CA 1
ATOM 780 C C . ASP A 1 96 ? -1.312 -1.644 -21.267 1.00 96.94 96 ASP A C 1
ATOM 782 O O . ASP A 1 96 ? -1.629 -2.747 -20.819 1.00 96.94 96 ASP A O 1
ATOM 786 N N . ILE A 1 97 ? -1.516 -0.525 -20.568 1.00 96.38 97 ILE A N 1
ATOM 787 C CA . ILE A 1 97 ? -2.056 -0.477 -19.210 1.00 96.38 97 ILE A CA 1
ATOM 788 C C . ILE A 1 97 ? -3.519 -0.029 -19.258 1.00 96.38 97 ILE A C 1
ATOM 790 O O . ILE A 1 97 ? -3.908 0.955 -19.888 1.00 96.38 97 ILE A O 1
ATOM 794 N N . LYS A 1 98 ? -4.380 -0.776 -18.569 1.00 96.81 98 LYS A N 1
ATOM 795 C CA . LYS A 1 98 ? -5.789 -0.426 -18.375 1.00 96.81 98 LYS A CA 1
ATOM 796 C C . LYS A 1 98 ? -5.963 0.479 -17.165 1.00 96.81 98 LYS A C 1
ATOM 798 O O . LYS A 1 98 ? -6.771 1.403 -17.204 1.00 96.81 98 LYS A O 1
ATOM 803 N N . PHE A 1 99 ? -5.266 0.149 -16.083 1.00 94.88 99 PHE A N 1
ATOM 804 C CA . PHE A 1 99 ? -5.403 0.789 -14.783 1.00 94.88 99 PHE A CA 1
ATOM 805 C C . PHE A 1 99 ? -4.155 0.526 -13.938 1.00 94.88 99 PHE A C 1
ATOM 807 O O . PHE A 1 99 ? -3.638 -0.592 -13.940 1.00 94.88 99 PHE A O 1
ATOM 814 N N . ALA A 1 100 ? -3.703 1.537 -13.200 1.00 93.44 100 ALA A N 1
ATOM 815 C CA . ALA A 1 100 ? -2.643 1.404 -12.212 1.00 93.44 100 ALA A CA 1
ATOM 816 C C . ALA A 1 100 ? -3.077 2.063 -10.897 1.00 93.44 100 ALA A C 1
ATOM 818 O O . ALA A 1 100 ? -3.506 3.217 -10.905 1.00 93.44 100 ALA A O 1
ATOM 819 N N . LEU A 1 101 ? -2.950 1.341 -9.783 1.00 93.12 101 LEU A N 1
ATOM 820 C CA . LEU A 1 101 ? -3.165 1.853 -8.431 1.00 93.12 101 LEU A CA 1
ATOM 821 C C . LEU A 1 101 ? -1.916 1.599 -7.597 1.00 93.12 101 LEU A C 1
ATOM 823 O O . LEU A 1 101 ? -1.418 0.475 -7.535 1.00 93.12 101 LEU A O 1
ATOM 827 N N . LEU A 1 102 ? -1.414 2.660 -6.976 1.00 90.88 102 LEU A N 1
ATOM 828 C CA . LEU A 1 102 ? -0.247 2.614 -6.112 1.00 90.88 102 LEU A CA 1
ATOM 829 C C . LEU A 1 102 ? -0.655 3.122 -4.730 1.00 90.88 102 LEU A C 1
ATOM 831 O O . LEU A 1 102 ? -1.176 4.232 -4.618 1.00 90.88 102 LEU A O 1
ATOM 835 N N . THR A 1 103 ? -0.410 2.326 -3.695 1.00 89.62 103 THR A N 1
ATOM 836 C CA . THR A 1 103 ? -0.655 2.679 -2.291 1.00 89.62 103 THR A CA 1
ATOM 837 C C . THR A 1 103 ? 0.668 2.794 -1.543 1.00 89.62 103 THR A C 1
ATOM 839 O O . THR A 1 103 ? 1.638 2.093 -1.832 1.00 89.62 103 THR A O 1
ATOM 842 N N . GLY A 1 104 ? 0.736 3.730 -0.603 1.00 85.50 104 GLY A N 1
ATOM 843 C CA . GLY A 1 104 ? 1.928 4.016 0.190 1.00 85.50 104 GLY A CA 1
ATOM 844 C C . GLY A 1 104 ? 1.559 4.814 1.433 1.00 85.50 104 GLY A C 1
ATOM 845 O O . GLY A 1 104 ? 0.413 5.236 1.585 1.00 85.50 104 GLY A O 1
ATOM 846 N N . VAL A 1 105 ? 2.526 5.007 2.326 1.00 77.19 105 VAL A N 1
ATOM 847 C CA . VAL A 1 105 ? 2.303 5.713 3.601 1.00 77.19 105 VAL A CA 1
ATOM 848 C C . VAL A 1 105 ? 2.593 7.210 3.468 1.00 77.19 105 VAL A C 1
ATOM 850 O O . VAL A 1 105 ? 2.000 8.030 4.164 1.00 77.19 105 VAL A O 1
ATOM 853 N N . THR A 1 106 ? 3.501 7.581 2.570 1.00 70.44 106 THR A N 1
ATOM 854 C CA . THR A 1 106 ? 4.018 8.938 2.409 1.00 70.44 106 THR A CA 1
ATOM 855 C C . THR A 1 106 ? 3.956 9.407 0.962 1.00 70.44 106 THR A C 1
ATOM 857 O O . THR A 1 106 ? 4.000 8.626 0.008 1.00 70.44 106 THR A O 1
ATOM 860 N N . LYS A 1 107 ? 3.906 10.731 0.789 1.00 66.56 107 LYS A N 1
ATOM 861 C CA . LYS A 1 107 ? 4.074 11.386 -0.515 1.00 66.56 107 LYS A CA 1
ATOM 862 C C . LYS A 1 107 ? 5.549 11.573 -0.895 1.00 66.56 107 LYS A C 1
ATOM 864 O O . LYS A 1 107 ? 5.842 11.876 -2.050 1.00 66.56 107 LYS A O 1
ATOM 869 N N . PHE A 1 108 ? 6.481 11.307 0.025 1.00 56.03 108 PHE A N 1
ATOM 870 C CA . PHE A 1 108 ? 7.923 11.428 -0.197 1.00 56.03 108 PHE A CA 1
ATOM 871 C C . PHE A 1 108 ? 8.413 10.560 -1.362 1.00 56.03 108 PHE A C 1
ATOM 873 O O . PHE A 1 108 ? 9.221 10.993 -2.183 1.00 56.03 108 PHE A O 1
ATOM 880 N N . GLY A 1 109 ? 7.888 9.340 -1.505 1.00 55.81 109 GLY A N 1
ATOM 881 C CA . GLY A 1 109 ? 8.194 8.502 -2.665 1.00 55.81 109 GLY A CA 1
ATOM 882 C C . GLY A 1 109 ? 7.756 9.152 -3.989 1.00 55.81 109 GLY A C 1
ATOM 883 O O . GLY A 1 109 ? 8.465 9.057 -4.989 1.00 55.81 109 GLY A O 1
ATOM 884 N N . LYS A 1 110 ? 6.654 9.910 -3.993 1.00 53.66 110 LYS A N 1
ATOM 885 C CA . LYS A 1 110 ? 6.124 10.568 -5.192 1.00 53.66 110 LYS A CA 1
ATOM 886 C C . LYS A 1 110 ? 6.967 11.744 -5.674 1.00 53.66 110 LYS A C 1
ATOM 888 O O . LYS A 1 110 ? 7.291 11.807 -6.856 1.00 53.66 110 LYS A O 1
ATOM 893 N N . VAL A 1 111 ? 7.395 12.634 -4.783 1.00 57.94 111 VAL A N 1
ATOM 894 C CA . VAL A 1 111 ? 8.243 13.787 -5.160 1.00 57.94 111 VAL A CA 1
ATOM 895 C C . VAL A 1 111 ? 9.609 13.326 -5.694 1.00 57.94 111 VAL A C 1
ATOM 897 O O . VAL A 1 111 ? 10.254 13.989 -6.504 1.00 57.94 111 VAL A O 1
ATOM 900 N N . SER A 1 112 ? 10.048 12.147 -5.260 1.00 60.91 112 SER A N 1
ATOM 901 C CA . SER A 1 112 ? 11.446 11.749 -5.280 1.00 60.91 112 SER A CA 1
ATOM 902 C C . SER A 1 112 ? 11.745 10.660 -6.331 1.00 60.91 112 SER A C 1
ATOM 904 O O . SER A 1 112 ? 12.733 10.767 -7.065 1.00 60.91 112 SER A O 1
ATOM 906 N N . VAL A 1 113 ? 10.855 9.668 -6.460 1.00 66.88 113 VAL A N 1
ATOM 907 C CA . VAL A 1 113 ? 10.904 8.544 -7.415 1.00 66.88 113 VAL A CA 1
ATOM 908 C C . VAL A 1 113 ? 9.951 8.768 -8.596 1.00 66.88 113 VAL A C 1
ATOM 910 O O . VAL A 1 113 ? 10.253 8.339 -9.709 1.00 66.88 113 VAL A O 1
ATOM 913 N N . PHE A 1 114 ? 8.834 9.477 -8.392 1.00 67.81 114 PHE A N 1
ATOM 914 C CA . PHE A 1 114 ? 7.799 9.698 -9.414 1.00 67.81 114 PHE A CA 1
ATOM 915 C C . PHE A 1 114 ? 7.833 11.080 -10.069 1.00 67.81 114 PHE A C 1
ATOM 917 O O . PHE A 1 114 ? 6.894 11.434 -10.777 1.00 67.81 114 PHE A O 1
ATOM 924 N N . SER A 1 115 ? 8.917 11.844 -9.914 1.00 66.00 115 SER A N 1
ATOM 925 C CA . SER A 1 115 ? 9.049 13.169 -10.541 1.00 66.00 115 SER A CA 1
ATOM 926 C C . SER A 1 115 ? 8.876 13.155 -12.068 1.00 66.00 115 SER A C 1
ATOM 928 O O . SER A 1 115 ? 8.397 14.131 -12.638 1.00 66.00 115 SER A O 1
ATOM 930 N N . ASP A 1 116 ? 9.175 12.033 -12.730 1.00 67.25 116 ASP A N 1
ATOM 931 C CA . ASP A 1 116 ? 9.010 11.886 -14.183 1.00 67.25 116 ASP A CA 1
ATOM 932 C C . ASP A 1 116 ? 7.633 11.295 -14.592 1.00 67.25 116 ASP A C 1
ATOM 934 O O . ASP A 1 116 ? 7.273 11.314 -15.780 1.00 67.25 116 ASP A O 1
ATOM 938 N N . LEU A 1 117 ? 6.844 10.792 -13.628 1.00 75.25 117 LEU A N 1
ATOM 939 C CA . LEU A 1 117 ? 5.509 10.201 -13.818 1.00 75.25 117 LEU A CA 1
ATOM 940 C C . LEU A 1 117 ? 4.412 11.261 -13.682 1.00 75.25 117 LEU A C 1
ATOM 942 O O . LEU A 1 117 ? 3.677 11.336 -12.699 1.00 75.25 117 LEU A O 1
ATOM 946 N N . ASN A 1 118 ? 4.270 12.075 -14.721 1.00 71.06 118 ASN A N 1
ATOM 947 C CA . ASN A 1 118 ? 3.235 13.105 -14.807 1.00 71.06 118 ASN A CA 1
ATOM 948 C C . ASN A 1 118 ? 1.834 12.573 -15.180 1.00 71.06 118 ASN A C 1
ATOM 950 O O . ASN A 1 118 ? 0.914 13.367 -15.350 1.00 71.06 118 ASN A O 1
ATOM 954 N N . ASN A 1 119 ? 1.665 11.256 -15.331 1.00 78.19 119 ASN A N 1
ATOM 955 C CA . ASN A 1 119 ? 0.398 10.597 -15.659 1.00 78.19 119 ASN A CA 1
ATOM 956 C C . ASN A 1 119 ? -0.333 10.013 -14.433 1.00 78.19 119 ASN A C 1
ATOM 958 O O . ASN A 1 119 ? -1.415 9.450 -14.586 1.00 78.19 119 ASN A O 1
ATOM 962 N N . LEU A 1 120 ? 0.234 10.136 -13.226 1.00 83.88 120 LEU A N 1
ATOM 963 C CA . LEU A 1 120 ? -0.408 9.685 -11.991 1.00 83.88 120 LEU A CA 1
ATOM 964 C C . LEU A 1 120 ? -1.340 10.762 -11.428 1.00 83.88 120 LEU A C 1
ATOM 966 O O . LEU A 1 120 ? -0.919 11.889 -11.165 1.00 83.88 120 LEU A O 1
ATOM 970 N N . ASN A 1 121 ? -2.594 10.386 -11.178 1.00 87.56 121 ASN A N 1
ATOM 971 C CA . ASN A 1 121 ? -3.551 11.229 -10.472 1.00 87.56 121 ASN A CA 1
ATOM 972 C C . ASN A 1 121 ? -3.455 10.985 -8.958 1.00 87.56 121 ASN A C 1
ATOM 974 O O . ASN A 1 121 ? -3.597 9.847 -8.515 1.00 87.56 121 ASN A O 1
ATOM 978 N N . ASP A 1 122 ? -3.225 12.036 -8.165 1.00 86.25 122 ASP A N 1
ATOM 979 C CA . ASP A 1 122 ? -3.308 11.926 -6.705 1.00 86.25 122 ASP A CA 1
ATOM 980 C C . ASP A 1 122 ? -4.767 11.922 -6.268 1.00 86.25 122 ASP A C 1
ATOM 982 O O . ASP A 1 122 ? -5.454 12.926 -6.428 1.00 86.25 122 ASP A O 1
ATOM 986 N N . ILE A 1 123 ? -5.231 10.811 -5.706 1.00 89.06 123 ILE A N 1
ATOM 987 C CA . ILE A 1 123 ? -6.587 10.708 -5.155 1.00 89.06 123 ILE A CA 1
ATOM 988 C C . ILE A 1 123 ? -6.594 10.623 -3.628 1.00 89.06 123 ILE A C 1
ATOM 990 O O . ILE A 1 123 ? -7.652 10.440 -3.039 1.00 89.06 123 ILE A O 1
ATOM 994 N N . SER A 1 124 ? -5.430 10.748 -2.980 1.00 84.38 124 SER A N 1
ATOM 995 C CA . SER A 1 124 ? -5.271 10.438 -1.551 1.00 84.38 124 SER A CA 1
ATOM 996 C C . SER A 1 124 ? -6.163 11.287 -0.641 1.00 84.38 124 SER A C 1
ATOM 998 O O . SER A 1 124 ? -6.549 10.825 0.423 1.00 84.38 124 SER A O 1
ATOM 1000 N N . MET A 1 125 ? -6.457 12.523 -1.058 1.00 84.62 125 MET A N 1
ATOM 1001 C CA . MET A 1 125 ? -7.302 13.479 -0.329 1.00 84.62 125 MET A CA 1
ATOM 1002 C C . MET A 1 125 ? -8.492 13.963 -1.175 1.00 84.62 125 MET A C 1
ATOM 1004 O O . MET A 1 125 ? -9.011 15.061 -0.988 1.00 84.62 125 MET A O 1
ATOM 1008 N N . ASP A 1 126 ? -8.871 13.186 -2.189 1.00 88.12 126 ASP A N 1
ATOM 1009 C CA . ASP A 1 126 ? -9.993 13.507 -3.066 1.00 88.12 126 ASP A CA 1
ATOM 1010 C C . ASP A 1 126 ? -11.292 13.006 -2.425 1.00 88.12 126 ASP A C 1
ATOM 1012 O O . ASP A 1 126 ? -11.424 11.821 -2.113 1.00 88.12 126 ASP A O 1
ATOM 1016 N N . GLU A 1 127 ? -12.260 13.910 -2.248 1.00 87.31 127 GLU A N 1
ATOM 1017 C CA . GLU A 1 127 ? -13.556 13.643 -1.607 1.00 87.31 127 GLU A CA 1
ATOM 1018 C C . GLU A 1 127 ? -14.272 12.415 -2.182 1.00 87.31 127 GLU A C 1
ATOM 1020 O O . GLU A 1 127 ? -14.944 11.688 -1.453 1.00 87.31 127 GLU A O 1
ATOM 1025 N N . ARG A 1 128 ? -14.087 12.129 -3.478 1.00 89.31 128 ARG A N 1
ATOM 1026 C CA . ARG A 1 128 ? -14.714 10.983 -4.158 1.00 89.31 128 ARG A CA 1
ATOM 1027 C C . ARG A 1 128 ? -14.219 9.629 -3.646 1.00 89.31 128 ARG A C 1
ATOM 1029 O O . ARG A 1 128 ? -14.855 8.619 -3.932 1.00 89.31 128 ARG A O 1
ATOM 1036 N N . TYR A 1 129 ? -13.087 9.601 -2.945 1.00 88.69 129 TYR A N 1
ATOM 1037 C CA . TYR A 1 129 ? -12.405 8.385 -2.501 1.00 88.69 129 TYR A CA 1
ATOM 1038 C C . TYR A 1 129 ? -12.160 8.353 -0.985 1.00 88.69 129 TYR A C 1
ATOM 1040 O O . TYR A 1 129 ? -11.430 7.485 -0.514 1.00 88.69 129 TYR A O 1
ATOM 1048 N N . VAL A 1 130 ? -12.787 9.248 -0.213 1.00 86.12 130 VAL A N 1
ATOM 1049 C CA . VAL A 1 130 ? -12.640 9.337 1.255 1.00 86.12 130 VAL A CA 1
ATOM 1050 C C . VAL A 1 130 ? -12.854 7.991 1.951 1.00 86.12 130 VAL A C 1
ATOM 1052 O O . VAL A 1 130 ? -12.048 7.597 2.789 1.00 86.12 130 VAL A O 1
ATOM 1055 N N . ALA A 1 131 ? -13.891 7.250 1.560 1.00 85.81 131 ALA A N 1
ATOM 1056 C CA . ALA A 1 131 ? -14.243 5.980 2.188 1.00 85.81 131 ALA A CA 1
ATOM 1057 C C . ALA A 1 131 ? -13.417 4.777 1.688 1.00 85.81 131 ALA A C 1
ATOM 1059 O O . ALA A 1 131 ? -13.610 3.663 2.162 1.00 85.81 131 ALA A O 1
ATOM 1060 N N . LEU A 1 132 ? -12.480 4.967 0.747 1.00 87.06 132 LEU A N 1
ATOM 1061 C CA . LEU A 1 132 ? -11.798 3.862 0.058 1.00 87.06 132 LEU A CA 1
ATOM 1062 C C . LEU A 1 132 ? -10.983 2.957 0.999 1.00 87.06 132 LEU A C 1
ATOM 1064 O O . LEU A 1 132 ? -10.875 1.757 0.752 1.00 87.06 132 LEU A O 1
ATOM 1068 N N . CYS A 1 133 ? -10.397 3.527 2.054 1.00 82.88 133 CYS A N 1
ATOM 1069 C CA . CYS A 1 133 ? -9.466 2.834 2.952 1.00 82.88 133 CYS A CA 1
ATOM 1070 C C . CYS A 1 133 ? -10.034 2.583 4.359 1.00 82.88 133 CYS A C 1
ATOM 1072 O O . CYS A 1 133 ? -9.265 2.346 5.294 1.00 82.88 133 CYS A O 1
ATOM 1074 N N . GLY A 1 134 ? -11.356 2.628 4.534 1.00 88.94 134 GLY A N 1
ATOM 1075 C CA . GLY A 1 134 ? -11.969 2.350 5.827 1.00 88.94 134 GLY A CA 1
ATOM 1076 C C . GLY A 1 134 ? -13.424 1.920 5.740 1.00 88.94 134 GLY A C 1
ATOM 1077 O O . GLY A 1 134 ? -13.825 1.318 4.751 1.00 88.94 134 GLY A O 1
ATOM 1078 N N . MET A 1 135 ? -14.175 2.165 6.810 1.00 92.31 135 MET A N 1
ATOM 1079 C CA . MET A 1 135 ? -15.608 1.870 6.886 1.00 92.31 135 MET A CA 1
ATOM 1080 C C . MET A 1 135 ? -16.369 3.146 7.226 1.00 92.31 135 MET A C 1
ATOM 1082 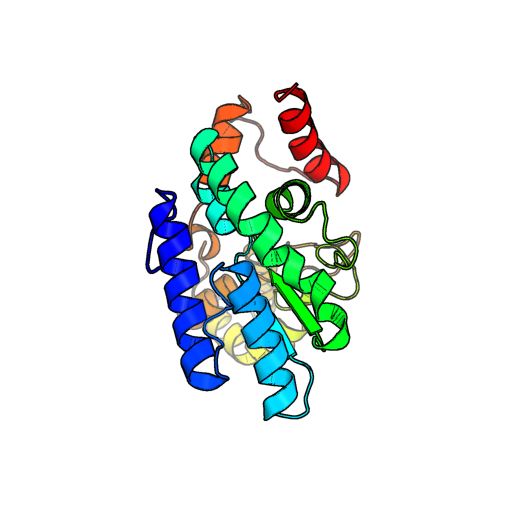O O . MET A 1 135 ? -15.933 3.901 8.098 1.00 92.31 135 MET A O 1
ATOM 1086 N N . THR A 1 136 ? -17.496 3.390 6.567 1.00 93.50 136 THR A N 1
ATOM 1087 C CA . THR A 1 136 ? -18.366 4.522 6.914 1.00 93.50 136 THR A CA 1
ATOM 1088 C C . THR A 1 136 ? -19.242 4.194 8.120 1.00 93.50 136 THR A C 1
ATOM 1090 O O . THR A 1 136 ? -19.474 3.029 8.449 1.00 93.50 136 THR A O 1
ATOM 1093 N N . GLU A 1 137 ? -19.785 5.225 8.767 1.00 92.69 137 GLU A N 1
ATOM 1094 C CA . GLU A 1 137 ? -20.796 5.065 9.820 1.00 92.69 137 GLU A CA 1
ATOM 1095 C C . GLU A 1 137 ? -21.973 4.195 9.341 1.00 92.69 137 GLU A C 1
ATOM 1097 O O . GLU A 1 137 ? -22.413 3.278 10.035 1.00 92.69 137 GLU A O 1
ATOM 1102 N N . GLU A 1 138 ? -22.456 4.438 8.120 1.00 94.00 138 GLU A N 1
ATOM 1103 C CA . GLU A 1 138 ? -23.557 3.670 7.536 1.00 94.00 138 GLU A CA 1
ATOM 1104 C C . GLU A 1 138 ? -23.206 2.181 7.418 1.00 94.00 138 GLU A C 1
ATOM 1106 O O . GLU A 1 138 ? -24.012 1.328 7.791 1.00 94.00 138 GLU A O 1
ATOM 1111 N N . GLU A 1 139 ? -21.993 1.854 6.969 1.00 94.94 139 GLU A N 1
ATOM 1112 C CA . GLU A 1 139 ? -21.523 0.473 6.853 1.00 94.94 139 GLU A CA 1
ATOM 1113 C C . GLU A 1 139 ? -21.378 -0.206 8.218 1.00 94.94 139 GLU A C 1
ATOM 1115 O O . GLU A 1 139 ? -21.764 -1.370 8.362 1.00 94.94 139 GLU A O 1
ATOM 1120 N N . ILE A 1 140 ? -20.888 0.515 9.234 1.00 95.00 140 ILE A N 1
ATOM 1121 C CA . ILE A 1 140 ? -20.816 0.011 10.611 1.00 95.00 140 ILE A CA 1
ATOM 1122 C C . ILE A 1 140 ? -22.211 -0.390 11.099 1.00 95.00 140 ILE A C 1
ATOM 1124 O O . ILE A 1 140 ? -22.427 -1.525 11.533 1.00 95.00 140 ILE A O 1
ATOM 1128 N N . HIS A 1 141 ? -23.185 0.507 10.965 1.00 94.38 141 HIS A N 1
ATOM 1129 C CA . HIS A 1 141 ? -24.556 0.256 11.399 1.00 94.38 141 HIS A CA 1
ATOM 1130 C C . HIS A 1 141 ? -25.284 -0.797 10.557 1.00 94.38 141 HIS A C 1
ATOM 1132 O O . HIS A 1 141 ? -26.145 -1.507 11.080 1.00 94.38 141 HIS A O 1
ATOM 1138 N N . HIS A 1 142 ? -24.970 -0.902 9.266 1.00 96.06 142 HIS A N 1
ATOM 1139 C CA . HIS A 1 142 ? -25.624 -1.841 8.364 1.00 96.06 142 HIS A CA 1
ATOM 1140 C C . HIS A 1 142 ? -25.092 -3.267 8.533 1.00 96.06 142 HIS A C 1
ATOM 1142 O O . HIS A 1 142 ? -25.878 -4.199 8.707 1.00 96.06 142 HIS A O 1
ATOM 1148 N N . TYR A 1 143 ? -23.769 -3.445 8.496 1.00 96.00 143 TYR A N 1
ATOM 1149 C CA . TYR A 1 143 ? -23.146 -4.769 8.467 1.00 96.00 143 TYR A CA 1
ATOM 1150 C C . TYR A 1 143 ? -22.847 -5.336 9.856 1.00 96.00 143 TYR A C 1
ATOM 1152 O O . TYR A 1 143 ? -22.864 -6.554 10.014 1.00 96.00 143 TYR A O 1
ATOM 1160 N N . PHE A 1 144 ? -22.614 -4.488 10.863 1.00 95.88 144 PHE A N 1
ATOM 1161 C CA . PHE A 1 144 ? -22.177 -4.928 12.194 1.00 95.88 144 PHE A CA 1
ATOM 1162 C C . PHE A 1 144 ? -23.231 -4.738 13.284 1.00 95.88 144 PHE A C 1
ATOM 1164 O O . PHE A 1 144 ? -22.920 -4.838 14.468 1.00 95.88 144 PHE A O 1
ATOM 1171 N N . LYS A 1 145 ? -24.498 -4.510 12.923 1.00 96.50 145 LYS A N 1
ATOM 1172 C CA . LYS A 1 145 ? -25.588 -4.297 13.890 1.00 96.50 145 LYS A CA 1
ATOM 1173 C C . LYS A 1 145 ? -25.647 -5.366 14.986 1.00 96.50 145 LYS A C 1
ATOM 1175 O O . LYS A 1 145 ? -25.737 -5.043 16.172 1.00 96.50 145 LYS A O 1
ATOM 1180 N N . ASP A 1 146 ? -25.592 -6.637 14.597 1.00 97.06 146 ASP A N 1
ATOM 1181 C CA . ASP A 1 146 ? -25.662 -7.755 15.541 1.00 97.06 146 ASP A CA 1
ATOM 1182 C C . ASP A 1 146 ? -24.405 -7.829 16.421 1.00 97.06 146 ASP A C 1
ATOM 1184 O O . ASP A 1 146 ? -24.497 -8.111 17.618 1.00 97.06 146 ASP A O 1
ATOM 1188 N N . ASP A 1 147 ? -23.233 -7.512 15.869 1.00 97.69 147 ASP A N 1
ATOM 1189 C CA . ASP A 1 147 ? -21.981 -7.458 16.624 1.00 97.69 147 ASP A CA 1
ATOM 1190 C C . ASP A 1 147 ? -21.949 -6.287 17.609 1.00 97.69 147 ASP A C 1
ATOM 1192 O O . ASP A 1 147 ? -21.482 -6.461 18.734 1.00 97.69 147 ASP A O 1
ATOM 1196 N N . ILE A 1 148 ? -22.538 -5.139 17.262 1.00 97.75 148 ILE A N 1
ATOM 1197 C CA . ILE A 1 148 ? -22.730 -4.014 18.187 1.00 97.75 148 ILE A CA 1
ATOM 1198 C C . ILE A 1 148 ? -23.627 -4.443 19.353 1.00 97.75 148 ILE A C 1
ATOM 1200 O O . ILE A 1 148 ? -23.285 -4.190 20.505 1.00 97.75 148 ILE A O 1
ATOM 1204 N N . HIS A 1 149 ? -24.731 -5.158 19.105 1.00 97.69 149 HIS A N 1
ATOM 1205 C CA . HIS A 1 149 ? -25.578 -5.680 20.186 1.00 97.69 149 HIS A CA 1
ATOM 1206 C C . HIS A 1 149 ? -24.844 -6.683 21.089 1.00 97.69 149 HIS A C 1
ATOM 1208 O O . HIS A 1 149 ? -25.021 -6.676 22.315 1.00 97.69 149 HIS A O 1
ATOM 1214 N N . ARG A 1 150 ? -24.008 -7.548 20.505 1.00 97.69 150 ARG A N 1
ATOM 1215 C CA . ARG A 1 150 ? -23.185 -8.506 21.257 1.00 97.69 150 ARG A CA 1
ATOM 1216 C C . ARG A 1 150 ? -22.128 -7.794 22.093 1.00 97.69 150 ARG A C 1
ATOM 1218 O O . ARG A 1 150 ? -21.976 -8.124 23.269 1.00 97.69 150 ARG A O 1
ATOM 1225 N N . LEU A 1 151 ? -21.456 -6.797 21.523 1.00 97.88 151 LEU A N 1
ATOM 1226 C CA . LEU A 1 151 ? -20.477 -5.963 22.210 1.00 97.88 151 LEU A CA 1
ATOM 1227 C C . LEU A 1 151 ? -21.127 -5.186 23.360 1.00 97.88 151 LEU A C 1
ATOM 1229 O O . LEU A 1 151 ? -20.612 -5.220 24.475 1.00 97.88 151 LEU A O 1
ATOM 1233 N N . ALA A 1 152 ? -22.287 -4.573 23.121 1.00 97.44 152 ALA A N 1
ATOM 1234 C CA . ALA A 1 152 ? -23.074 -3.872 24.132 1.00 97.44 152 ALA A CA 1
ATOM 1235 C C . ALA A 1 152 ? -23.399 -4.794 25.315 1.00 97.44 152 ALA A C 1
ATOM 1237 O O . ALA A 1 152 ? -23.109 -4.474 26.468 1.00 97.44 152 ALA A O 1
ATOM 1238 N N . SER A 1 153 ? -23.889 -6.004 25.023 1.00 97.12 153 SER A N 1
ATOM 1239 C CA . SER A 1 153 ? -24.191 -7.019 26.040 1.00 97.12 153 SER A CA 1
ATOM 1240 C C . SER A 1 153 ? -22.945 -7.457 26.819 1.00 97.12 153 SER A C 1
ATOM 1242 O O . SER A 1 153 ? -23.003 -7.612 28.037 1.00 97.12 153 SER A O 1
ATOM 1244 N N . ALA A 1 154 ? -21.810 -7.639 26.137 1.00 96.62 154 ALA A N 1
ATOM 1245 C CA . ALA A 1 154 ? -20.547 -8.044 26.756 1.00 96.62 154 ALA A CA 1
ATOM 1246 C C . ALA A 1 154 ? -19.920 -6.940 27.626 1.00 96.62 154 ALA A C 1
ATOM 1248 O O . ALA A 1 154 ? -19.245 -7.243 28.609 1.00 96.62 154 ALA A O 1
ATOM 1249 N N . GLN A 1 155 ? -20.138 -5.672 27.271 1.00 96.12 155 GLN A N 1
ATOM 1250 C CA . GLN A 1 155 ? -19.595 -4.504 27.970 1.00 96.12 155 GLN A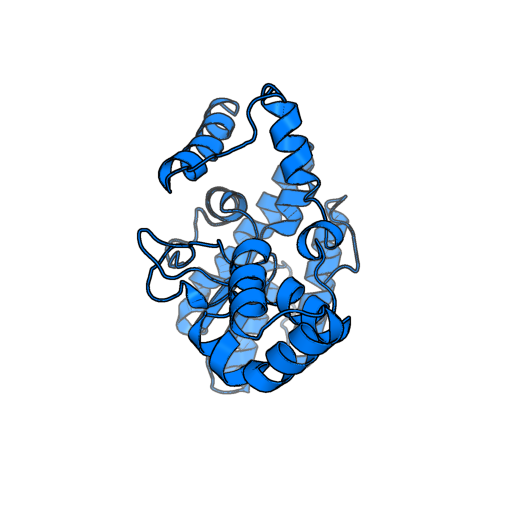 CA 1
ATOM 1251 C C . GLN A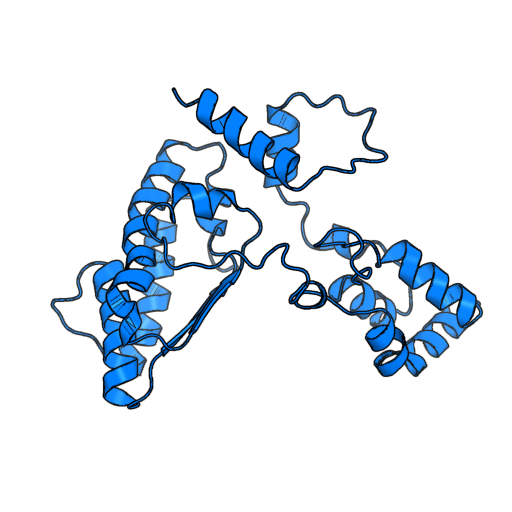 1 155 ? -20.576 -3.893 28.984 1.00 96.12 155 GLN A C 1
ATOM 1253 O O . GLN A 1 155 ? -20.188 -2.997 29.731 1.00 96.12 155 GLN A O 1
ATOM 1258 N N . GLY A 1 156 ? -21.820 -4.381 29.040 1.00 96.25 156 GLY A N 1
ATOM 1259 C CA . GLY A 1 156 ? -22.868 -3.835 29.904 1.00 96.25 156 GLY A CA 1
ATOM 1260 C C . GLY A 1 156 ? -23.313 -2.426 29.500 1.00 96.25 156 GLY A C 1
ATOM 1261 O O . GLY A 1 156 ? -23.640 -1.630 30.375 1.00 96.25 156 GLY A O 1
ATOM 1262 N N . LEU A 1 157 ? -23.283 -2.125 28.200 1.00 96.56 157 LEU A N 1
ATOM 1263 C CA . LEU A 1 157 ? -23.658 -0.840 27.605 1.00 96.56 157 LEU A CA 1
ATOM 1264 C C . LEU A 1 157 ? -24.985 -0.962 26.845 1.00 96.56 157 LEU A C 1
ATOM 1266 O O . LEU A 1 157 ? -25.408 -2.065 26.485 1.00 96.56 157 LEU A O 1
ATOM 1270 N N . THR A 1 158 ? -25.630 0.166 26.555 1.00 97.38 158 THR A N 1
ATOM 1271 C CA . THR A 1 158 ? -26.706 0.213 25.555 1.00 97.38 158 THR A CA 1
ATOM 1272 C C . THR A 1 158 ? -26.146 0.141 24.131 1.00 97.38 158 THR A C 1
ATOM 1274 O O . THR A 1 158 ? -24.935 0.242 23.905 1.00 97.38 158 THR A O 1
ATOM 1277 N N . TYR A 1 159 ? -27.028 -0.056 23.147 1.00 95.94 159 TYR A N 1
ATOM 1278 C CA . TYR A 1 159 ? -26.634 -0.019 21.738 1.00 95.94 159 TYR A CA 1
ATOM 1279 C C . TYR A 1 159 ? -26.070 1.360 21.373 1.00 95.94 159 TYR A C 1
ATOM 1281 O O . TYR A 1 159 ? -25.000 1.448 20.776 1.00 95.94 159 TYR A O 1
ATOM 1289 N N . GLU A 1 160 ? -26.752 2.425 21.794 1.00 96.12 160 GLU A N 1
ATOM 1290 C CA . GLU A 1 160 ? -26.370 3.814 21.544 1.00 96.12 160 GLU A CA 1
ATOM 1291 C C . GLU A 1 160 ? -25.022 4.151 22.196 1.00 96.12 160 GLU A C 1
ATOM 1293 O O . GLU A 1 160 ? -24.117 4.605 21.505 1.00 96.12 160 GLU A O 1
ATOM 1298 N N . GLU A 1 161 ? -24.830 3.809 23.477 1.00 97.06 161 GLU A N 1
ATOM 1299 C CA . GLU A 1 161 ? -23.550 4.008 24.180 1.00 97.06 161 GLU A CA 1
ATOM 1300 C C . GLU A 1 161 ? -22.399 3.240 23.514 1.00 97.06 161 GLU A C 1
ATOM 1302 O O . GLU A 1 161 ? -21.251 3.682 23.519 1.00 97.06 161 GLU A O 1
ATOM 1307 N N . THR A 1 162 ? -22.693 2.071 22.939 1.00 96.56 162 THR A N 1
ATOM 1308 C CA . THR A 1 162 ? -21.697 1.274 22.216 1.00 96.56 162 THR A CA 1
ATOM 1309 C C . THR A 1 162 ? -21.327 1.921 20.885 1.00 96.56 162 THR A C 1
ATOM 1311 O O . THR A 1 162 ? -20.144 1.939 20.549 1.00 96.56 162 THR A O 1
ATOM 1314 N N . CYS A 1 163 ? -22.298 2.474 20.152 1.00 95.25 163 CYS A N 1
ATOM 1315 C CA . CYS A 1 163 ? -22.050 3.203 18.906 1.00 95.25 163 CYS A CA 1
ATOM 1316 C C . CYS A 1 163 ? -21.231 4.471 19.165 1.00 95.25 163 CYS A C 1
ATOM 1318 O O . CYS A 1 163 ? -20.186 4.648 18.544 1.00 95.25 163 CYS A O 1
ATOM 1320 N N . ASP A 1 164 ? -21.629 5.282 20.149 1.00 94.88 164 ASP A N 1
ATOM 1321 C CA . ASP A 1 164 ? -20.896 6.493 20.536 1.00 94.88 164 ASP A CA 1
ATOM 1322 C C . ASP A 1 164 ? -19.448 6.158 20.907 1.00 94.88 164 ASP A C 1
ATOM 1324 O O . ASP A 1 164 ? -18.504 6.816 20.471 1.00 94.88 164 ASP A O 1
ATOM 1328 N N . ARG A 1 165 ? -19.243 5.062 21.644 1.00 94.38 165 ARG A N 1
ATOM 1329 C CA . ARG A 1 165 ? -17.903 4.626 22.034 1.00 94.38 165 ARG A CA 1
ATOM 1330 C C . ARG A 1 165 ? -17.087 4.048 20.879 1.00 94.38 165 ARG A C 1
ATOM 1332 O O . ARG A 1 165 ? -15.870 4.235 20.865 1.00 94.38 165 ARG A O 1
ATOM 1339 N N . LEU A 1 166 ? -17.708 3.338 19.933 1.00 93.44 166 LEU A N 1
ATOM 1340 C CA . LEU A 1 166 ? -17.047 2.896 18.699 1.00 93.44 166 LEU A CA 1
ATOM 1341 C C . LEU A 1 166 ? -16.570 4.106 17.899 1.00 93.44 166 LEU A C 1
ATOM 1343 O O . LEU A 1 166 ? -15.413 4.125 17.479 1.00 93.44 166 LEU A O 1
ATOM 1347 N N . LYS A 1 167 ? -17.429 5.120 17.771 1.00 92.19 167 LYS A N 1
ATOM 1348 C CA . LYS A 1 167 ? -17.121 6.381 17.106 1.00 92.19 167 LYS A CA 1
ATOM 1349 C C . LYS A 1 167 ? -15.950 7.090 17.774 1.00 92.19 167 LYS A C 1
ATOM 1351 O O . LYS A 1 167 ? -14.922 7.304 17.150 1.00 92.19 167 LYS A O 1
ATOM 1356 N N . GLU A 1 168 ? -16.028 7.338 19.078 1.00 89.81 168 GLU A N 1
ATOM 1357 C CA . GLU A 1 168 ? -14.938 7.976 19.827 1.00 89.81 168 GLU A CA 1
ATOM 1358 C C . GLU A 1 168 ? -13.610 7.203 19.767 1.00 89.81 168 GLU A C 1
ATOM 1360 O O . GLU A 1 168 ? -12.539 7.802 19.862 1.00 89.81 168 GLU A O 1
ATOM 1365 N N . SER A 1 169 ? -13.663 5.872 19.654 1.00 85.81 169 SER A N 1
ATOM 1366 C CA . SER A 1 169 ? -12.463 5.030 19.703 1.00 85.81 169 SER A CA 1
ATOM 1367 C C . SER A 1 169 ? -11.802 4.831 18.340 1.00 85.81 169 SER A C 1
ATOM 1369 O O . SER A 1 169 ? -10.581 4.649 18.292 1.00 85.81 169 SER A O 1
ATOM 1371 N N . TYR A 1 170 ? -12.590 4.782 17.260 1.00 86.56 170 TYR A N 1
ATOM 1372 C CA . TYR A 1 170 ? -12.144 4.272 15.958 1.00 86.56 170 TYR A CA 1
ATOM 1373 C C . TYR A 1 170 ? -12.546 5.126 14.754 1.00 86.56 170 TYR A C 1
ATOM 1375 O O . TYR A 1 170 ? -11.975 4.897 13.684 1.00 86.56 170 TYR A O 1
ATOM 1383 N N . ASP A 1 171 ? -13.471 6.075 14.919 1.00 82.31 171 ASP A N 1
ATOM 1384 C CA . ASP A 1 171 ? -13.776 7.121 13.939 1.00 82.31 171 ASP A CA 1
ATOM 1385 C C . ASP A 1 171 ? -12.849 8.330 14.165 1.00 82.31 171 ASP A C 1
ATOM 1387 O O . ASP A 1 171 ? -12.395 8.596 15.280 1.00 82.31 171 ASP A O 1
ATOM 1391 N N . GLY A 1 172 ? -12.537 9.064 13.100 1.00 74.81 172 GLY A N 1
ATOM 1392 C CA . GLY A 1 172 ? -11.731 10.284 13.170 1.00 74.81 172 GLY A CA 1
ATOM 1393 C C . GLY A 1 172 ? -10.746 10.472 12.022 1.00 74.81 172 GLY A C 1
ATOM 1394 O O . GLY A 1 172 ? -10.013 11.464 12.008 1.00 74.81 172 GLY A O 1
ATOM 1395 N N . TYR A 1 173 ? -10.710 9.555 11.052 1.00 79.06 173 TYR A N 1
ATOM 1396 C CA . TYR A 1 173 ? -9.945 9.761 9.828 1.00 79.06 173 TYR A CA 1
ATOM 1397 C C . TYR A 1 173 ? -10.776 10.577 8.840 1.00 79.06 173 TYR A C 1
ATOM 1399 O O . TYR A 1 173 ? -11.787 10.102 8.332 1.00 79.06 173 TYR A O 1
ATOM 1407 N N . HIS A 1 174 ? -10.316 11.795 8.558 1.00 81.94 174 HIS A N 1
ATOM 1408 C CA . HIS A 1 174 ? -10.867 12.661 7.521 1.00 81.94 174 HIS A CA 1
ATOM 1409 C C . HIS A 1 174 ? -9.810 12.871 6.442 1.00 81.94 174 HIS A C 1
ATOM 1411 O O . HIS A 1 174 ? -8.764 13.469 6.697 1.00 81.94 174 HIS A O 1
ATOM 1417 N N . PHE A 1 175 ? -10.085 12.373 5.239 1.00 80.25 175 PHE A N 1
ATOM 1418 C CA . PHE A 1 175 ? -9.177 12.500 4.094 1.00 80.25 175 PHE A CA 1
ATOM 1419 C C . PHE A 1 175 ? -9.520 13.700 3.199 1.00 80.25 175 PHE A C 1
ATOM 1421 O O . PHE A 1 175 ? -8.757 14.039 2.308 1.00 80.25 175 PHE A O 1
ATOM 1428 N N . ALA A 1 176 ? -10.631 14.394 3.445 1.00 83.62 176 ALA A N 1
ATOM 1429 C CA . ALA A 1 176 ? -10.942 15.667 2.798 1.00 83.62 176 ALA A CA 1
ATOM 1430 C C . ALA A 1 176 ? -11.647 16.626 3.768 1.00 83.62 176 ALA A C 1
ATOM 1432 O O . ALA A 1 176 ? -12.182 16.208 4.802 1.00 83.62 176 ALA A O 1
ATOM 1433 N N . GLU A 1 177 ? -11.645 17.921 3.453 1.00 81.12 177 GLU A N 1
ATOM 1434 C CA . GLU A 1 177 ? -12.333 18.924 4.268 1.00 81.12 177 GLU A CA 1
ATOM 1435 C C . GLU A 1 177 ? -13.832 18.622 4.352 1.00 81.12 177 GLU A C 1
ATOM 1437 O O . GLU A 1 177 ? -14.473 18.335 3.347 1.00 81.12 177 GLU A O 1
ATOM 1442 N N . ASN A 1 178 ? -14.401 18.695 5.560 1.00 79.75 178 ASN A N 1
ATOM 1443 C CA . ASN A 1 178 ? -15.824 18.426 5.814 1.00 79.75 178 ASN A CA 1
ATOM 1444 C C . ASN A 1 178 ? -16.321 17.055 5.303 1.00 79.75 178 ASN A C 1
ATOM 1446 O O . ASN A 1 178 ? -17.514 16.888 5.051 1.00 79.75 178 ASN A O 1
ATOM 1450 N N . SER A 1 179 ? -15.418 16.083 5.150 1.00 82.00 179 SER A N 1
ATOM 1451 C CA . SER A 1 179 ? -15.767 14.712 4.775 1.00 82.00 179 SER A CA 1
ATOM 1452 C C . SER A 1 179 ? -16.375 13.932 5.939 1.00 82.00 179 SER A C 1
ATOM 1454 O O . SER A 1 179 ? -16.208 14.307 7.102 1.00 82.00 179 SER A O 1
ATOM 1456 N N . GLU A 1 180 ? -17.078 12.841 5.636 1.00 84.06 180 GLU A N 1
ATOM 1457 C CA . GLU A 1 180 ? -17.515 11.907 6.673 1.00 84.06 180 GLU A CA 1
ATOM 1458 C C . GLU A 1 180 ? -16.315 11.277 7.393 1.00 84.06 180 GLU A C 1
ATOM 1460 O O . GLU A 1 180 ? -15.232 11.127 6.823 1.00 84.06 180 GLU A O 1
ATOM 1465 N N . GLY A 1 181 ? -16.517 10.953 8.667 1.00 85.94 181 GLY A N 1
ATOM 1466 C CA . GLY A 1 181 ? -15.527 10.247 9.462 1.00 85.94 181 GLY A CA 1
ATOM 1467 C C . GLY A 1 181 ? -15.429 8.790 9.021 1.00 85.94 181 GLY A C 1
ATOM 1468 O O . GLY A 1 181 ? -16.444 8.124 8.796 1.00 85.94 181 GLY A O 1
ATOM 1469 N N . ILE A 1 182 ? -14.198 8.315 8.851 1.00 90.94 182 ILE A N 1
ATOM 1470 C CA . ILE A 1 182 ? -13.917 6.952 8.420 1.00 90.94 182 ILE A CA 1
ATOM 1471 C C . ILE A 1 182 ? -13.362 6.139 9.584 1.00 90.94 182 ILE A C 1
ATOM 1473 O O . ILE A 1 182 ? -12.357 6.497 10.204 1.00 90.94 182 ILE A O 1
ATOM 1477 N N . TYR A 1 183 ? -13.995 4.996 9.836 1.00 91.19 183 TYR A N 1
ATOM 1478 C CA . TYR A 1 183 ? -13.596 4.049 10.862 1.00 91.19 183 TYR A CA 1
ATOM 1479 C C . TYR A 1 183 ? -12.392 3.223 10.413 1.00 91.19 183 TYR A C 1
ATOM 1481 O O . TYR A 1 183 ? -12.339 2.731 9.283 1.00 91.19 183 TYR A O 1
ATOM 1489 N N . ASN A 1 184 ? -11.452 2.988 11.332 1.00 89.44 184 ASN A N 1
ATOM 1490 C CA . ASN A 1 184 ? -10.334 2.069 11.118 1.00 89.44 184 ASN A CA 1
ATOM 1491 C C . ASN A 1 184 ? -10.815 0.599 11.093 1.00 89.44 184 ASN A C 1
ATOM 1493 O O . ASN A 1 184 ? -11.160 0.064 12.156 1.00 89.44 184 ASN A O 1
ATOM 1497 N N . PRO A 1 185 ? -10.758 -0.112 9.945 1.00 89.94 185 PRO A N 1
ATOM 1498 C CA . PRO A 1 185 ? -11.319 -1.461 9.834 1.00 89.94 185 PRO A CA 1
ATOM 1499 C C . PRO A 1 185 ? -10.668 -2.460 10.782 1.00 89.94 185 PRO A C 1
ATOM 1501 O O . PRO A 1 185 ? -11.341 -3.275 11.403 1.00 89.94 185 PRO A O 1
ATOM 1504 N N . PHE A 1 186 ? -9.344 -2.391 10.933 1.00 88.88 186 PHE A N 1
ATOM 1505 C CA . PHE A 1 186 ? -8.612 -3.327 11.780 1.00 88.88 186 PHE A CA 1
ATOM 1506 C C . PHE A 1 186 ? -9.047 -3.219 13.244 1.00 88.88 186 PHE A C 1
ATOM 1508 O O . PHE A 1 186 ? -9.251 -4.233 13.913 1.00 88.88 186 PHE A O 1
ATOM 1515 N N . SER A 1 187 ? -9.212 -1.996 13.742 1.00 89.81 187 SER A N 1
ATOM 1516 C CA . SER A 1 187 ? -9.593 -1.749 15.130 1.00 89.81 187 SER A CA 1
ATOM 1517 C C . SER A 1 187 ? -11.039 -2.136 15.401 1.00 89.81 187 SER A C 1
ATOM 1519 O O . SER A 1 187 ? -11.310 -2.777 16.416 1.00 89.81 187 SER A O 1
ATOM 1521 N N . VAL A 1 188 ? -11.945 -1.832 14.470 1.00 93.06 188 VAL A N 1
ATOM 1522 C CA . VAL A 1 188 ? -13.346 -2.266 14.527 1.00 93.06 188 VAL A CA 1
ATOM 1523 C C . VAL A 1 188 ? -13.441 -3.794 14.548 1.00 93.06 188 VAL A C 1
ATOM 1525 O O . VAL A 1 188 ? -14.020 -4.364 15.472 1.00 93.06 188 VAL A O 1
ATOM 1528 N N . LEU A 1 189 ? -12.800 -4.474 13.592 1.00 94.19 189 LEU A N 1
ATOM 1529 C CA . LEU A 1 189 ? -12.852 -5.935 13.486 1.00 94.19 189 LEU A CA 1
ATOM 1530 C C . LEU A 1 189 ? -12.275 -6.627 14.728 1.00 94.19 189 LEU A C 1
ATOM 1532 O O . LEU A 1 189 ? -12.872 -7.577 15.226 1.00 94.19 189 LEU A O 1
ATOM 1536 N N . ASN A 1 190 ? -11.160 -6.135 15.279 1.00 93.06 190 ASN A N 1
ATOM 1537 C CA . ASN A 1 190 ? -10.607 -6.674 16.528 1.00 93.06 190 ASN A CA 1
ATOM 1538 C C . ASN A 1 190 ? -11.522 -6.439 17.731 1.00 93.06 190 ASN A C 1
ATOM 1540 O O . ASN A 1 190 ? -11.573 -7.278 18.631 1.00 93.06 190 ASN A O 1
ATOM 1544 N N . THR A 1 191 ? -12.222 -5.305 17.762 1.00 95.00 191 THR A N 1
ATOM 1545 C CA . THR A 1 191 ? -13.161 -4.980 18.839 1.00 95.00 191 THR A CA 1
ATOM 1546 C C . THR A 1 191 ? -14.324 -5.954 18.846 1.00 95.00 191 THR A C 1
ATOM 1548 O O . THR A 1 191 ? -14.680 -6.459 19.911 1.00 95.00 191 THR A O 1
ATOM 1551 N N . PHE A 1 192 ? -14.880 -6.258 17.671 1.00 96.25 192 PHE A N 1
ATOM 1552 C CA . PHE A 1 192 ? -15.953 -7.238 17.539 1.00 96.25 192 PHE A CA 1
ATOM 1553 C C . PHE A 1 192 ? -15.464 -8.669 17.776 1.00 96.25 192 PHE A C 1
ATOM 1555 O O . PHE A 1 192 ? -16.108 -9.401 18.518 1.00 96.25 192 PHE A O 1
ATOM 1562 N N . ASP A 1 193 ? -14.296 -9.061 17.263 1.00 95.50 193 ASP A N 1
ATOM 1563 C CA . ASP A 1 193 ? -13.730 -10.396 17.510 1.00 95.50 193 ASP A CA 1
ATOM 1564 C C . ASP A 1 193 ? -13.492 -10.659 19.010 1.00 95.50 193 ASP A C 1
ATOM 1566 O O . ASP A 1 193 ? -13.889 -11.691 19.554 1.00 95.50 193 ASP A O 1
ATOM 1570 N N . LYS A 1 194 ? -12.907 -9.683 19.717 1.00 95.12 194 LYS A N 1
ATOM 1571 C CA . LYS A 1 194 ? -12.579 -9.795 21.150 1.00 95.12 194 LYS A CA 1
ATOM 1572 C C . LYS A 1 194 ? -13.721 -9.369 22.072 1.00 95.12 194 LYS A C 1
ATOM 1574 O O . LYS A 1 194 ? -13.585 -9.492 23.291 1.00 95.12 194 LYS A O 1
ATOM 1579 N N . MET A 1 195 ? -14.813 -8.842 21.514 1.00 96.12 195 MET A N 1
ATOM 1580 C CA . MET A 1 195 ? -15.934 -8.225 22.234 1.00 96.12 195 MET A CA 1
ATOM 1581 C C . MET A 1 195 ? -15.482 -7.213 23.294 1.00 96.12 195 MET A C 1
ATOM 1583 O O . MET A 1 195 ? -16.027 -7.155 24.401 1.00 96.12 195 MET A O 1
ATOM 1587 N N . LYS A 1 196 ? -14.441 -6.435 22.981 1.00 93.69 196 LYS A N 1
ATOM 1588 C CA . LYS A 1 196 ? -13.799 -5.517 23.923 1.00 93.69 196 LYS A CA 1
ATOM 1589 C C . LYS A 1 196 ? -13.171 -4.335 23.201 1.00 93.69 196 LYS A C 1
ATOM 1591 O O . LYS A 1 196 ? -12.457 -4.517 22.226 1.00 93.69 196 LYS A O 1
ATOM 1596 N N . PHE A 1 197 ? -13.366 -3.138 23.747 1.00 91.81 197 PHE A N 1
ATOM 1597 C CA . PHE A 1 197 ? -12.649 -1.948 23.297 1.00 91.81 197 PHE A CA 1
ATOM 1598 C C . PHE A 1 197 ? -11.159 -2.032 23.654 1.00 91.81 197 PHE A C 1
ATOM 1600 O O . PHE A 1 197 ? -10.783 -2.390 24.776 1.00 91.81 197 PHE A O 1
ATOM 1607 N N . GLY A 1 198 ? -10.307 -1.647 22.711 1.00 85.12 198 GLY A N 1
ATOM 1608 C CA . GLY A 1 198 ? -8.859 -1.598 22.881 1.00 85.12 198 GLY A CA 1
ATOM 1609 C C . GLY A 1 198 ? -8.165 -0.712 21.850 1.00 85.12 198 GLY A C 1
ATOM 1610 O O . GLY A 1 198 ? -8.731 -0.380 20.809 1.00 85.12 198 GLY A O 1
ATOM 1611 N N . SER A 1 199 ? -6.917 -0.339 22.131 1.00 81.56 199 SER A N 1
ATOM 1612 C CA . SER A 1 199 ? -6.074 0.474 21.242 1.00 81.56 199 SER A CA 1
ATOM 1613 C C . SER A 1 199 ? -5.419 -0.377 20.147 1.00 81.56 199 SER A C 1
ATOM 1615 O O . SER A 1 199 ? -4.195 -0.431 20.034 1.00 81.56 199 SER A O 1
ATOM 1617 N N . TYR A 1 200 ? -6.232 -1.068 19.347 1.00 78.69 200 TYR A N 1
ATOM 1618 C CA . TYR A 1 200 ? -5.760 -2.035 18.349 1.00 78.69 200 TYR A CA 1
ATOM 1619 C C . TYR A 1 200 ? -4.905 -1.410 17.240 1.00 78.69 200 TYR A C 1
ATOM 1621 O O . TYR A 1 200 ? -4.017 -2.076 16.717 1.00 78.69 200 TYR A O 1
ATOM 1629 N N . TRP A 1 201 ? -5.100 -0.123 16.940 1.00 68.06 201 TRP A N 1
ATOM 1630 C CA . TRP A 1 201 ? -4.272 0.615 15.982 1.00 68.06 201 TRP A CA 1
ATOM 1631 C C . TRP A 1 201 ? -2.817 0.809 16.448 1.00 68.06 201 TRP A C 1
ATOM 1633 O O . TRP A 1 201 ? -1.921 0.953 15.619 1.00 68.06 201 TRP A O 1
ATOM 1643 N N . PHE A 1 202 ? -2.555 0.814 17.763 1.00 57.06 202 PHE A N 1
ATOM 1644 C CA . PHE A 1 202 ? -1.206 1.022 18.306 1.00 57.06 202 PHE A CA 1
ATOM 1645 C C . PHE A 1 202 ? -0.374 -0.270 18.287 1.00 57.06 202 PHE A C 1
ATOM 1647 O O . PHE A 1 202 ? 0.852 -0.230 18.194 1.00 57.06 202 PHE A O 1
ATOM 1654 N N . GLU A 1 203 ? -1.032 -1.431 18.340 1.00 51.31 203 GLU A N 1
ATOM 1655 C CA . GLU A 1 203 ? -0.367 -2.739 18.309 1.00 51.31 203 GLU A CA 1
ATOM 1656 C C . GLU A 1 203 ? 0.170 -3.096 16.908 1.00 51.31 203 GLU A C 1
ATOM 1658 O O . GLU A 1 203 ? 1.062 -3.935 16.792 1.00 51.31 203 GLU A O 1
ATOM 1663 N N . THR A 1 204 ? -0.304 -2.434 15.843 1.00 47.31 204 THR A N 1
ATOM 1664 C CA . THR A 1 204 ? 0.031 -2.756 14.440 1.00 47.31 204 THR A CA 1
ATOM 1665 C C . THR A 1 204 ? 1.240 -2.028 13.858 1.00 47.31 204 THR A C 1
ATOM 1667 O O . THR A 1 204 ? 1.459 -2.063 12.650 1.00 47.31 204 THR A O 1
ATOM 1670 N N . GLY A 1 205 ? 2.080 -1.438 14.703 1.00 47.69 205 GLY A N 1
ATOM 1671 C CA . GLY A 1 205 ? 3.364 -0.889 14.283 1.00 47.69 205 GLY A CA 1
ATOM 1672 C C . GLY A 1 205 ? 3.384 0.623 14.362 1.00 47.69 205 GLY A C 1
ATOM 1673 O O . GLY A 1 205 ? 3.004 1.323 13.429 1.00 47.69 205 GLY A O 1
ATOM 1674 N N . THR A 1 206 ? 3.918 1.130 15.470 1.00 47.16 206 THR A N 1
ATOM 1675 C CA . THR A 1 206 ? 4.467 2.481 15.522 1.00 47.16 206 THR A CA 1
ATOM 1676 C C . THR A 1 206 ? 5.430 2.632 14.344 1.00 47.16 206 THR A C 1
ATOM 1678 O O . THR A 1 206 ? 6.438 1.916 14.319 1.00 47.16 206 THR A O 1
ATOM 1681 N N . PRO A 1 207 ? 5.170 3.520 13.367 1.00 55.56 207 PRO A N 1
ATOM 1682 C CA . PRO A 1 207 ? 6.095 3.702 12.267 1.00 55.56 207 PRO A CA 1
ATOM 1683 C C . PRO A 1 207 ? 7.395 4.224 12.869 1.00 55.56 207 PRO A C 1
ATOM 1685 O O . PRO A 1 207 ? 7.438 5.345 13.379 1.00 55.56 207 PRO A O 1
ATOM 1688 N N . THR A 1 208 ? 8.452 3.408 12.851 1.00 57.66 208 THR A N 1
ATOM 1689 C CA . THR A 1 208 ? 9.801 3.821 13.275 1.00 57.66 208 THR A CA 1
ATOM 1690 C C . THR A 1 208 ? 10.166 5.156 12.625 1.00 57.66 208 THR A C 1
ATOM 1692 O O . THR A 1 208 ? 10.692 6.041 13.294 1.00 57.66 208 THR A O 1
ATOM 1695 N N . TYR A 1 209 ? 9.729 5.338 11.375 1.00 61.41 209 TYR A N 1
ATOM 1696 C CA . TYR A 1 209 ? 9.744 6.590 10.629 1.00 61.41 209 TYR A CA 1
ATOM 1697 C C . TYR A 1 209 ? 9.189 7.799 11.400 1.00 61.41 209 TYR A C 1
ATOM 1699 O O . TYR A 1 209 ? 9.900 8.783 11.574 1.00 61.41 209 TYR A O 1
ATOM 1707 N N . LEU A 1 210 ? 7.949 7.742 11.903 1.00 61.94 210 LEU A N 1
ATOM 1708 C CA . LEU A 1 210 ? 7.328 8.868 12.612 1.00 61.94 210 LEU A CA 1
ATOM 1709 C C . LEU A 1 210 ? 8.129 9.225 13.872 1.00 61.94 210 LEU A C 1
ATOM 1711 O O . LEU A 1 210 ? 8.319 10.395 14.198 1.00 61.94 210 LEU A O 1
ATOM 1715 N N . VAL A 1 211 ? 8.645 8.210 14.568 1.00 66.00 211 VAL A N 1
ATOM 1716 C CA . VAL A 1 211 ? 9.487 8.403 15.754 1.00 66.00 211 VAL A CA 1
ATOM 1717 C C . VAL A 1 211 ? 10.823 9.055 15.389 1.00 66.00 211 VAL A C 1
ATOM 1719 O O . VAL A 1 211 ? 11.294 9.922 16.126 1.00 66.00 211 VAL A O 1
ATOM 1722 N N . GLU A 1 212 ? 11.446 8.655 14.284 1.00 64.06 212 GLU A N 1
ATOM 1723 C CA . GLU A 1 212 ? 12.688 9.256 13.789 1.00 64.06 212 GLU A CA 1
ATOM 1724 C C . GLU A 1 212 ? 12.481 10.699 13.322 1.00 64.06 212 GLU A C 1
ATOM 1726 O O . GLU A 1 212 ? 13.244 11.575 13.732 1.00 64.06 212 GLU A O 1
ATOM 1731 N N . LEU A 1 213 ? 11.401 10.979 12.592 1.00 64.88 213 LEU A N 1
ATOM 1732 C CA . LEU A 1 213 ? 11.054 12.321 12.121 1.00 64.88 213 LEU A CA 1
ATOM 1733 C C . LEU A 1 213 ? 10.791 13.284 13.289 1.00 64.88 213 LEU A C 1
ATOM 1735 O O . LEU A 1 213 ? 11.276 14.418 13.298 1.00 64.88 213 LEU A O 1
ATOM 1739 N N . LEU A 1 214 ? 10.103 12.814 14.335 1.00 65.62 214 LEU A N 1
ATOM 1740 C CA . LEU A 1 214 ? 9.894 13.583 15.566 1.00 65.62 214 LEU A CA 1
ATOM 1741 C C . LEU A 1 214 ? 11.197 13.828 16.344 1.00 65.62 214 LEU A C 1
ATOM 1743 O O . LEU A 1 214 ? 11.341 14.873 16.984 1.00 65.62 214 LEU A O 1
ATOM 1747 N N . LYS A 1 215 ? 12.147 12.882 16.315 1.00 64.12 215 LYS A N 1
ATOM 1748 C CA . LYS A 1 215 ? 13.465 13.034 16.956 1.00 64.12 215 LYS A CA 1
ATOM 1749 C C . LYS A 1 215 ? 14.349 14.036 16.217 1.00 64.12 215 LYS A C 1
ATOM 1751 O O . LYS A 1 215 ? 15.016 14.823 16.883 1.00 64.12 215 LYS A O 1
ATOM 1756 N N . GLN A 1 216 ? 14.351 14.004 14.885 1.00 61.91 216 GLN A N 1
ATOM 1757 C CA . GLN A 1 216 ? 15.172 14.883 14.046 1.00 61.91 216 GLN A CA 1
ATOM 1758 C C . GLN A 1 216 ? 14.718 16.346 14.120 1.00 61.91 216 GLN A C 1
ATOM 1760 O O . GLN A 1 216 ? 15.551 17.243 14.149 1.00 61.91 216 GLN A O 1
ATOM 1765 N N . ASN A 1 217 ? 13.415 16.595 14.255 1.00 57.03 217 ASN A N 1
ATOM 1766 C CA . ASN A 1 217 ? 12.866 17.952 14.256 1.00 57.03 217 ASN A CA 1
ATOM 1767 C C . ASN A 1 217 ? 12.761 18.622 15.646 1.00 57.03 217 ASN A C 1
ATOM 1769 O O . ASN A 1 217 ? 12.083 19.636 15.791 1.00 57.03 217 ASN A O 1
ATOM 1773 N N . HIS A 1 218 ? 13.401 18.082 16.695 1.00 49.41 218 HIS A N 1
ATOM 1774 C CA . HIS A 1 218 ? 13.393 18.656 18.057 1.00 49.41 218 HIS A CA 1
ATOM 1775 C C . HIS A 1 218 ? 11.995 19.068 18.584 1.00 49.41 218 HIS A C 1
ATOM 1777 O O . HIS A 1 218 ? 11.868 20.019 19.363 1.00 49.41 218 HIS A O 1
ATOM 1783 N N . TYR A 1 219 ? 10.925 18.357 18.207 1.00 48.78 219 TYR A N 1
ATOM 1784 C CA . TYR A 1 219 ? 9.577 18.744 18.621 1.00 48.78 219 TYR A CA 1
ATOM 1785 C C . TYR A 1 219 ? 9.385 18.545 20.131 1.00 48.78 219 TYR A C 1
ATOM 1787 O O . TYR A 1 219 ? 9.561 17.463 20.699 1.00 48.78 219 TYR A O 1
ATOM 1795 N N . ASN A 1 220 ? 9.047 19.643 20.807 1.00 39.62 220 ASN A N 1
ATOM 1796 C CA . ASN A 1 220 ? 8.932 19.724 22.256 1.00 39.62 220 ASN A CA 1
ATOM 1797 C C . ASN A 1 220 ? 7.787 18.813 22.748 1.00 39.62 220 ASN A C 1
ATOM 1799 O O . ASN A 1 220 ? 6.610 19.104 22.533 1.00 39.62 220 ASN A O 1
ATOM 1803 N N . ARG A 1 221 ? 8.137 17.711 23.428 1.00 41.38 221 ARG A N 1
ATOM 1804 C CA . ARG A 1 221 ? 7.274 16.571 23.827 1.00 41.38 221 ARG A CA 1
ATOM 1805 C C . ARG A 1 221 ? 6.051 16.898 24.713 1.00 41.38 221 ARG A C 1
ATOM 1807 O O . ARG A 1 221 ? 5.409 15.981 25.208 1.00 41.38 221 ARG A O 1
ATOM 1814 N N . ARG A 1 222 ? 5.724 18.171 24.969 1.00 36.62 222 ARG A N 1
ATOM 1815 C CA . ARG A 1 222 ? 4.672 18.600 25.918 1.00 36.62 222 ARG A CA 1
ATOM 1816 C C . ARG A 1 222 ? 3.418 19.219 25.281 1.00 36.62 222 ARG A C 1
ATOM 1818 O O . ARG A 1 222 ? 2.568 19.709 26.016 1.00 36.62 222 ARG A O 1
ATOM 1825 N N . ARG A 1 223 ? 3.275 19.220 23.951 1.00 35.41 223 ARG A N 1
ATOM 1826 C CA . ARG A 1 223 ? 2.107 19.801 23.248 1.00 35.41 223 ARG A CA 1
ATOM 1827 C C . ARG A 1 223 ? 1.570 18.903 22.120 1.00 35.41 223 ARG A C 1
ATOM 1829 O O . ARG A 1 223 ? 1.375 19.354 21.000 1.00 35.41 223 ARG A O 1
ATOM 1836 N N . VAL A 1 224 ? 1.338 17.623 22.406 1.00 38.12 224 VAL A N 1
ATOM 1837 C CA . VAL A 1 224 ? 0.785 16.651 21.437 1.00 38.12 224 VAL A CA 1
ATOM 1838 C C . VAL A 1 224 ? -0.665 16.311 21.804 1.00 38.12 224 VAL A C 1
ATOM 1840 O O . VAL A 1 224 ? -0.957 15.172 22.139 1.00 38.12 224 VAL A O 1
ATOM 1843 N N . VAL A 1 225 ? -1.564 17.304 21.855 1.00 32.56 225 VAL A N 1
ATOM 1844 C CA . VAL A 1 225 ? -2.980 17.052 22.227 1.00 32.56 225 VAL A CA 1
ATOM 1845 C C . VAL A 1 225 ? -3.986 17.471 21.149 1.00 32.56 225 VAL A C 1
ATOM 1847 O O . VAL A 1 225 ? -5.093 16.957 21.144 1.00 32.56 225 VAL A O 1
ATOM 1850 N N . SER A 1 226 ? -3.616 18.281 20.158 1.00 34.00 226 SER A N 1
ATOM 1851 C CA . SER A 1 226 ? -4.430 18.424 18.941 1.00 34.00 226 SER A CA 1
ATOM 1852 C C . 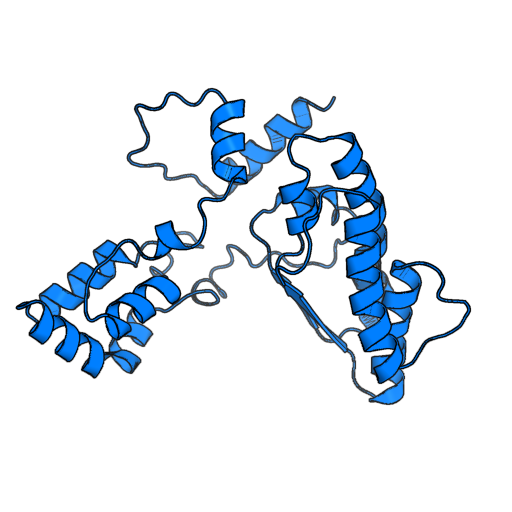SER A 1 2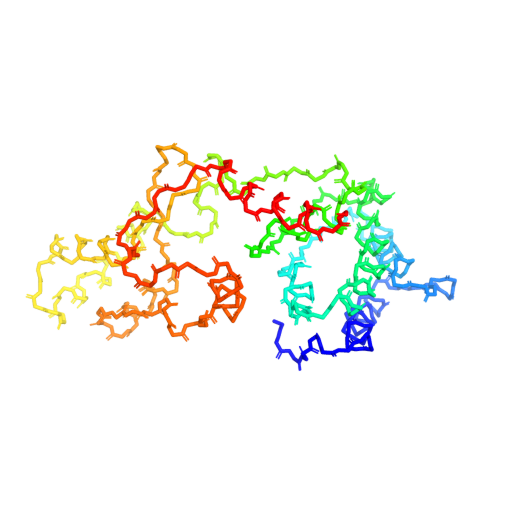26 ? -3.612 19.100 17.849 1.00 34.00 226 SER A C 1
ATOM 1854 O O . SER A 1 226 ? -3.319 20.292 17.949 1.00 34.00 226 SER A O 1
ATOM 1856 N N . TRP A 1 227 ? -3.237 18.351 16.818 1.00 38.19 227 TRP A N 1
ATOM 1857 C CA . TRP A 1 227 ? -2.747 18.932 15.573 1.00 38.19 227 TRP A CA 1
ATOM 1858 C C . TRP A 1 227 ? -3.820 18.719 14.512 1.00 38.19 227 TRP A C 1
ATOM 1860 O O . TRP A 1 227 ? -4.017 17.603 14.049 1.00 38.19 227 TRP A O 1
ATOM 1870 N N . THR A 1 228 ? -4.518 19.790 14.147 1.00 32.53 228 THR A N 1
ATOM 1871 C CA . THR A 1 228 ? -5.140 19.930 12.828 1.00 32.53 228 THR A CA 1
ATOM 1872 C C . THR A 1 228 ? -4.092 20.566 11.927 1.00 32.53 228 THR A C 1
ATOM 1874 O O . THR A 1 228 ? -3.641 21.681 12.191 1.00 32.53 228 THR A O 1
ATOM 1877 N N . THR A 1 229 ? -3.650 19.835 10.914 1.00 34.59 229 THR A N 1
ATOM 1878 C CA . THR A 1 229 ? -2.748 20.321 9.868 1.00 34.59 229 THR A CA 1
ATOM 1879 C C . THR A 1 229 ? -3.518 20.270 8.558 1.00 34.59 229 THR A C 1
ATOM 1881 O O . THR A 1 229 ? -4.252 19.314 8.317 1.00 34.59 229 THR A O 1
ATOM 1884 N N . ASP A 1 230 ? -3.414 21.331 7.764 1.00 33.41 230 ASP A N 1
ATOM 1885 C CA . ASP A 1 230 ? -4.025 21.399 6.442 1.00 33.41 230 ASP A CA 1
ATOM 1886 C C . ASP A 1 230 ? -3.178 20.624 5.416 1.00 33.41 230 ASP A C 1
ATOM 1888 O O . ASP A 1 230 ? -2.048 20.204 5.684 1.00 33.41 230 ASP A O 1
ATOM 1892 N N . ALA A 1 231 ? -3.725 20.399 4.220 1.00 36.06 231 ALA A N 1
ATOM 1893 C CA . ALA A 1 231 ? -3.036 19.653 3.165 1.00 36.06 231 ALA A CA 1
ATOM 1894 C C . ALA A 1 231 ? -1.681 20.276 2.761 1.00 36.06 231 ALA A C 1
ATOM 1896 O O . ALA A 1 231 ? -0.828 19.570 2.220 1.00 36.06 231 ALA A O 1
ATOM 1897 N N . ASN A 1 232 ? -1.471 21.567 3.048 1.00 34.66 232 ASN A N 1
ATOM 1898 C CA . ASN A 1 232 ? -0.224 22.276 2.781 1.00 34.66 232 ASN A CA 1
ATOM 1899 C C . ASN A 1 232 ? 0.817 22.058 3.886 1.00 34.66 232 ASN A C 1
ATOM 1901 O O . ASN A 1 232 ? 1.976 21.859 3.560 1.00 34.66 232 ASN A O 1
ATOM 1905 N N . GLY A 1 233 ? 0.436 21.975 5.163 1.00 32.53 233 GLY A N 1
ATOM 1906 C CA . GLY A 1 233 ? 1.367 21.718 6.269 1.00 32.53 233 GLY A CA 1
ATOM 1907 C C . GLY A 1 233 ? 2.063 20.351 6.207 1.00 32.53 233 GLY A C 1
ATOM 1908 O O . GLY A 1 233 ? 3.204 20.224 6.648 1.00 32.53 233 GLY A O 1
ATOM 1909 N N . LEU A 1 234 ? 1.415 19.339 5.614 1.00 35.16 234 LEU A N 1
ATOM 1910 C CA . LEU A 1 234 ? 2.042 18.041 5.313 1.00 35.16 234 LEU A CA 1
ATOM 1911 C C . LEU A 1 234 ? 2.992 18.110 4.108 1.00 35.16 234 LEU A C 1
ATOM 1913 O O . LEU A 1 234 ? 3.994 17.405 4.108 1.00 35.16 234 LEU A O 1
ATOM 1917 N N . ASN A 1 235 ? 2.706 18.963 3.118 1.00 35.91 235 ASN A N 1
ATOM 1918 C CA . ASN A 1 235 ? 3.607 19.200 1.985 1.00 35.91 235 ASN A CA 1
ATOM 1919 C C . ASN A 1 235 ? 4.804 20.098 2.388 1.00 35.91 235 ASN A C 1
ATOM 1921 O O . ASN A 1 235 ? 5.914 19.886 1.920 1.00 35.91 235 ASN A O 1
ATOM 1925 N N . ASP A 1 236 ? 4.620 21.050 3.306 1.00 35.94 236 ASP A N 1
ATOM 1926 C CA . ASP A 1 236 ? 5.678 21.952 3.795 1.00 35.94 236 ASP A CA 1
ATOM 1927 C C . ASP A 1 236 ? 6.653 21.253 4.764 1.00 35.94 236 ASP A C 1
ATOM 1929 O O . ASP A 1 236 ? 7.820 21.645 4.884 1.00 35.94 236 ASP A O 1
ATOM 1933 N N . MET A 1 237 ? 6.210 20.190 5.454 1.00 38.16 237 MET A N 1
ATOM 1934 C CA . MET A 1 237 ? 7.125 19.295 6.181 1.00 38.16 237 MET A CA 1
ATOM 1935 C C . MET A 1 237 ? 8.093 18.568 5.235 1.00 38.16 237 MET A C 1
ATOM 1937 O O . MET A 1 237 ? 9.199 18.233 5.663 1.00 38.16 237 MET A O 1
ATOM 1941 N N . ASP A 1 238 ? 7.707 18.372 3.969 1.00 44.84 238 ASP A N 1
ATOM 1942 C CA . ASP A 1 238 ? 8.565 17.800 2.928 1.00 44.84 238 ASP A CA 1
ATOM 1943 C C . ASP A 1 238 ? 9.520 18.855 2.323 1.00 44.84 238 ASP A C 1
ATOM 1945 O O . ASP A 1 238 ? 10.681 18.540 2.049 1.00 44.84 238 ASP A O 1
ATOM 1949 N N . ASP A 1 239 ? 9.111 20.124 2.194 1.00 35.22 239 ASP A N 1
ATOM 1950 C CA . ASP A 1 239 ? 9.957 21.185 1.610 1.00 35.22 239 ASP A CA 1
ATOM 1951 C C . ASP A 1 239 ? 11.145 21.595 2.501 1.00 35.22 239 ASP A C 1
ATOM 1953 O O . ASP A 1 239 ? 12.232 21.892 1.996 1.00 35.22 239 ASP A O 1
ATOM 1957 N N . ASN A 1 240 ? 11.006 21.543 3.832 1.00 34.69 240 ASN A N 1
ATOM 1958 C CA . ASN A 1 240 ? 12.125 21.833 4.745 1.00 34.69 240 ASN A CA 1
ATOM 1959 C C . ASN A 1 240 ? 13.240 20.767 4.707 1.00 34.69 240 ASN A C 1
ATOM 1961 O O . ASN A 1 240 ? 14.377 21.051 5.084 1.00 34.69 240 ASN A O 1
ATOM 1965 N N . LEU A 1 241 ? 12.952 19.555 4.219 1.00 35.78 241 LEU A N 1
ATOM 1966 C CA . LEU A 1 241 ? 13.974 18.547 3.913 1.00 35.78 241 LEU A CA 1
ATOM 1967 C C . LEU A 1 241 ? 14.655 18.821 2.563 1.00 35.78 241 LEU A C 1
ATOM 1969 O O . LEU A 1 241 ? 15.843 18.537 2.414 1.00 35.78 241 LEU A O 1
ATOM 1973 N N . ILE A 1 242 ? 13.949 19.430 1.604 1.00 33.53 242 ILE A N 1
ATOM 1974 C CA . ILE A 1 242 ? 14.519 19.853 0.315 1.00 33.53 242 ILE A CA 1
ATOM 1975 C C . ILE A 1 242 ? 15.453 21.058 0.498 1.00 33.53 242 ILE A C 1
ATOM 1977 O O . ILE A 1 242 ? 16.512 21.100 -0.127 1.00 33.53 242 ILE A O 1
ATOM 1981 N N . SER A 1 243 ? 15.138 22.000 1.396 1.00 28.39 243 SER A N 1
ATOM 1982 C CA . SER A 1 243 ? 16.032 23.138 1.668 1.00 28.39 243 SER A CA 1
ATOM 1983 C C . SER A 1 243 ? 17.295 22.756 2.448 1.00 28.39 243 SER A C 1
ATOM 1985 O O . SER A 1 243 ? 18.241 23.535 2.472 1.00 28.39 243 SER A O 1
ATOM 1987 N N . ALA A 1 244 ? 17.315 21.592 3.104 1.00 29.05 244 ALA A N 1
ATOM 1988 C CA . ALA A 1 244 ? 18.499 21.053 3.778 1.00 29.05 244 ALA A CA 1
ATOM 1989 C C . ALA A 1 244 ? 19.413 20.243 2.834 1.00 29.05 244 ALA A C 1
ATOM 1991 O O . ALA A 1 244 ? 20.497 19.829 3.241 1.00 29.05 244 ALA A O 1
ATOM 1992 N N . LEU A 1 245 ? 18.981 20.026 1.586 1.00 28.84 245 LEU A N 1
ATOM 1993 C CA . LEU A 1 245 ? 19.704 19.290 0.542 1.00 28.84 245 LEU A CA 1
ATOM 1994 C C . LEU A 1 245 ? 20.193 20.196 -0.610 1.00 28.84 245 LEU A C 1
ATOM 1996 O O . LEU A 1 245 ? 20.566 19.687 -1.670 1.00 28.84 245 LEU A O 1
ATOM 2000 N N . TYR A 1 246 ? 20.248 21.514 -0.382 1.00 28.08 246 TYR A N 1
ATOM 2001 C CA . TYR A 1 246 ? 21.005 22.484 -1.185 1.00 28.08 246 TYR A CA 1
ATOM 2002 C C . TYR A 1 246 ? 22.022 23.239 -0.330 1.00 28.08 246 TYR A C 1
ATOM 2004 O O . TYR A 1 246 ? 21.644 23.715 0.763 1.00 28.08 246 TYR A O 1
#

pLDDT: mean 80.18, std 20.37, range [28.08, 97.88]

Sequence (246 aa):
MNIEKYDSVESLGNILNNVLIRWEKEYGSEPSEVSFSLRFAGIIRWTHELTGQRAVILVDEYDKPMLQAIGNEELQREFRNTLKPFYGVLKTMDGDIKFALLTGVTKFGKVSVFSDLNNLNDISMDERYVALCGMTEEEIHHYFKDDIHRLASAQGLTYEETCDRLKESYDGYHFAENSEGIYNPFSVLNTFDKMKFGSYWFETGTPTYLVELLKQNHYNRRRVVSWTTDANGLNDMDDNLISALY

Foldseek 3Di:
DPPDALPDLVRVVVVLVVVLVVLCVVQNDDPVQDASQSSLLRSLVSCCVVVVAADEAEAEALCRSLLRCPVPPVSNVSVLVRLQSNCVSCVVCVVSHPYYDYYHDACLCCVRSVVVVPPDDDCQLPLVCFQVQAAALCRCCPVCVVLLVLLCVVVVHDSVRSSVVQCVQFWDDHSYPPHGTGGHHQQVVVCSVVSHHDNRVPVPDDSVSVVVLCVVVVPDPPPPDDDDDDPVNSVVSVVVVVVVVD